Protein AF-A0A965AJW6-F1 (afdb_monomer_lite)

Radius of gyration: 42.28 Å; chains: 1; bounding box: 67×56×121 Å

pLDDT: mean 88.35, std 11.33, range [34.25, 97.69]

Secondary structure (DSSP, 8-state):
----HHHHHHHHHHHHHTT--------SS-TTSGGGGGGHHHHHHHTTT------SS-EEETTTTEEE-STT-SHHHHHHHHHS---HHHHHHHHHHTT--EEEE-SSS-SSHHHHHHHHTT-SS--EEEES--TTS-HHHHHHHHHHHHHHTT----HHHHHTT--PPP-PPPPP-----------TTHHHHHHHTT-SSTTT-EEEPPTT-TT--EEE----TTT-GGGGG-EETTEE---HHHHHHHHHHHHHHHHTT---

Structure (mmCIF, N/CA/C/O backbone):
data_AF-A0A965AJW6-F1
#
_entry.id   AF-A0A965AJW6-F1
#
loop_
_atom_site.group_PDB
_atom_site.id
_atom_site.type_symbol
_atom_site.label_atom_id
_atom_site.label_alt_id
_atom_site.label_comp_id
_atom_site.label_asym_id
_atom_site.label_entity_id
_atom_site.label_seq_id
_atom_site.pdbx_PDB_ins_code
_atom_site.Cartn_x
_atom_site.Cartn_y
_atom_site.Cartn_z
_atom_site.occupancy
_atom_site.B_iso_or_equiv
_atom_site.auth_seq_id
_atom_site.auth_comp_id
_atom_site.auth_asym_id
_atom_site.auth_atom_id
_atom_site.pdbx_PDB_model_num
ATOM 1 N N . MET A 1 1 ? -10.019 -10.914 19.540 1.00 79.88 1 MET A N 1
ATOM 2 C CA . MET A 1 1 ? -10.997 -10.735 20.640 1.00 79.88 1 MET A CA 1
ATOM 3 C C . MET A 1 1 ? -10.330 -9.942 21.753 1.00 79.88 1 MET A C 1
ATOM 5 O O . MET A 1 1 ? -9.120 -10.069 21.896 1.00 79.88 1 MET A O 1
ATOM 9 N N . ALA A 1 2 ? -11.080 -9.129 22.498 1.00 86.38 2 ALA A N 1
ATOM 10 C CA . ALA A 1 2 ? -10.570 -8.337 23.619 1.00 86.38 2 ALA A CA 1
ATOM 11 C C . ALA A 1 2 ? -11.524 -8.461 24.813 1.00 86.38 2 ALA A C 1
ATOM 13 O O . ALA A 1 2 ? -12.740 -8.508 24.623 1.00 86.38 2 ALA A O 1
ATOM 14 N N . GLY A 1 3 ? -10.984 -8.523 26.026 1.00 86.94 3 GLY A N 1
ATOM 15 C CA . GLY A 1 3 ? -11.771 -8.689 27.242 1.00 86.94 3 GLY A CA 1
ATOM 16 C C . GLY A 1 3 ? -10.893 -8.899 28.468 1.00 86.94 3 GLY A C 1
ATOM 17 O O . GLY A 1 3 ? -9.698 -8.617 28.438 1.00 86.94 3 GLY A O 1
ATOM 18 N N . ASP A 1 4 ? -11.512 -9.399 29.533 1.00 88.06 4 ASP A N 1
ATOM 19 C CA . ASP A 1 4 ? -10.835 -9.742 30.780 1.00 88.06 4 ASP A CA 1
ATOM 20 C C . ASP A 1 4 ? -9.682 -10.743 30.572 1.00 88.06 4 ASP A C 1
ATOM 22 O O . ASP A 1 4 ? -9.782 -11.669 29.763 1.00 88.06 4 ASP A O 1
ATOM 26 N N . GLN A 1 5 ? -8.586 -10.559 31.314 1.00 87.31 5 GLN A N 1
ATOM 27 C CA . GLN A 1 5 ? -7.352 -11.327 31.138 1.00 87.31 5 GLN A CA 1
ATOM 28 C C . GLN A 1 5 ? -7.555 -12.823 31.393 1.00 87.31 5 GLN A C 1
ATOM 30 O O . GLN A 1 5 ? -7.032 -13.642 30.630 1.00 87.31 5 GLN A O 1
ATOM 35 N N . GLN A 1 6 ? -8.313 -13.187 32.430 1.00 89.69 6 GLN A N 1
ATOM 36 C CA . GLN A 1 6 ? -8.580 -14.592 32.730 1.00 89.69 6 GLN A CA 1
ATOM 37 C C . GLN A 1 6 ? -9.417 -15.211 31.613 1.00 89.69 6 GLN A C 1
ATOM 39 O O . GLN A 1 6 ? -9.054 -16.248 31.067 1.00 89.69 6 GLN A O 1
ATOM 44 N N . SER A 1 7 ? -10.463 -14.502 31.186 1.00 90.56 7 SER A N 1
ATOM 45 C CA . SER A 1 7 ? -11.336 -14.949 30.097 1.00 90.56 7 SER A CA 1
ATOM 46 C C . SER A 1 7 ? -10.572 -15.161 28.781 1.00 90.56 7 SER A C 1
ATOM 48 O O . SER A 1 7 ? -10.783 -16.154 28.088 1.00 90.56 7 SER A O 1
ATOM 50 N N . VAL A 1 8 ? -9.653 -14.253 28.431 1.00 89.75 8 VAL A N 1
ATOM 51 C CA . VAL A 1 8 ? -8.798 -14.395 27.239 1.00 89.75 8 VAL A CA 1
ATOM 52 C C . VAL A 1 8 ? -7.855 -15.593 27.377 1.00 89.75 8 VAL A C 1
ATOM 54 O O . VAL A 1 8 ? -7.680 -16.335 26.413 1.00 89.75 8 VAL A O 1
ATOM 57 N N . THR A 1 9 ? -7.285 -15.807 28.564 1.00 90.69 9 THR A N 1
ATOM 58 C CA . THR A 1 9 ? -6.389 -16.941 28.841 1.00 90.69 9 THR A CA 1
ATOM 59 C C . THR A 1 9 ? -7.120 -18.277 28.696 1.00 90.69 9 THR A C 1
ATOM 61 O O . THR A 1 9 ? -6.613 -19.187 28.041 1.00 90.69 9 THR A O 1
ATOM 64 N N . ASP A 1 10 ? -8.338 -18.376 29.230 1.00 92.81 10 ASP A N 1
ATOM 65 C CA . ASP A 1 10 ? -9.161 -19.585 29.146 1.00 92.81 10 ASP A CA 1
ATOM 66 C C . ASP A 1 10 ? -9.532 -19.916 27.692 1.00 92.81 10 ASP A C 1
ATOM 68 O O . ASP A 1 10 ? -9.487 -21.076 27.273 1.00 92.81 10 ASP A O 1
ATOM 72 N N . VAL A 1 11 ? -9.848 -18.891 26.893 1.00 93.31 11 VAL A N 1
ATOM 73 C CA . VAL A 1 11 ? -10.142 -19.049 25.462 1.00 93.31 11 VAL A CA 1
ATOM 74 C C . VAL A 1 11 ? -8.901 -19.474 24.678 1.00 93.31 11 VAL A C 1
ATOM 76 O O . VAL A 1 11 ? -9.006 -20.361 23.836 1.00 93.31 11 VAL A O 1
ATOM 79 N N . ILE A 1 12 ? -7.728 -18.895 24.954 1.00 92.81 12 ILE A N 1
ATOM 80 C CA . ILE A 1 12 ? -6.468 -19.319 24.322 1.00 92.81 12 ILE A CA 1
ATOM 81 C C . ILE A 1 12 ? -6.203 -20.796 24.622 1.00 92.81 12 ILE A C 1
ATOM 83 O O . ILE A 1 12 ? -6.015 -21.574 23.692 1.00 92.81 12 ILE A O 1
ATOM 87 N N . ALA A 1 13 ? -6.300 -21.211 25.888 1.00 93.44 13 ALA A N 1
ATOM 88 C CA . ALA A 1 13 ? -6.094 -22.606 26.275 1.00 93.44 13 ALA A CA 1
ATOM 89 C C . ALA A 1 13 ? -7.096 -23.568 25.604 1.00 93.44 13 ALA A C 1
ATOM 91 O O . ALA A 1 13 ? -6.771 -24.728 25.341 1.00 93.44 13 ALA A O 1
ATOM 92 N N . LEU A 1 14 ? -8.324 -23.114 25.330 1.00 94.94 14 LEU A N 1
ATOM 93 C CA . LEU A 1 14 ? -9.312 -23.886 24.575 1.00 94.94 14 LEU A CA 1
ATOM 94 C C . LEU A 1 14 ? -8.936 -24.010 23.091 1.00 94.94 14 LEU A C 1
ATOM 96 O O . LEU A 1 14 ? -9.042 -25.102 22.538 1.00 94.94 14 LEU A O 1
ATOM 100 N N . LEU A 1 15 ? -8.506 -22.916 22.458 1.00 95.06 15 LEU A N 1
ATOM 101 C CA . LEU A 1 15 ? -8.121 -22.891 21.043 1.00 95.06 15 LEU A CA 1
ATOM 102 C C . LEU A 1 15 ? -6.847 -23.704 20.785 1.00 95.06 15 LEU A C 1
ATOM 104 O O . LEU A 1 15 ? -6.797 -24.461 19.818 1.00 95.06 15 LEU A O 1
ATOM 108 N N . GLU A 1 16 ? -5.869 -23.639 21.690 1.00 94.31 16 GLU A N 1
ATOM 109 C CA . GLU A 1 16 ? -4.646 -24.448 21.621 1.00 94.31 16 GLU A CA 1
ATOM 110 C C . GLU A 1 16 ? -4.951 -25.950 21.675 1.00 94.31 16 GLU A C 1
ATOM 112 O O . GLU A 1 16 ? -4.385 -26.723 20.906 1.00 94.31 16 GLU A O 1
ATOM 117 N N . LYS A 1 17 ? -5.904 -26.376 22.519 1.00 95.56 17 LYS A N 1
ATOM 118 C CA . LYS A 1 17 ? -6.370 -27.778 22.563 1.00 95.56 17 LYS A CA 1
ATOM 119 C C . LYS A 1 17 ? -7.034 -28.237 21.266 1.00 95.56 17 LYS A C 1
ATOM 121 O O . LYS A 1 17 ? -7.122 -29.438 21.032 1.00 95.56 17 LYS A O 1
ATOM 126 N N . GLN A 1 18 ? -7.543 -27.302 20.472 1.00 96.19 18 GLN A N 1
ATOM 127 C CA . GLN A 1 18 ? -8.154 -27.565 19.171 1.00 96.19 18 GLN A CA 1
ATOM 128 C C . GLN A 1 18 ? -7.154 -27.408 18.018 1.00 96.19 18 GLN A C 1
ATOM 130 O O . GLN A 1 18 ? -7.564 -27.479 16.864 1.00 96.19 18 GLN A O 1
ATOM 135 N N . GLU A 1 19 ? -5.871 -27.174 18.320 1.00 94.12 19 GLU A N 1
ATOM 136 C CA . GLU A 1 19 ? -4.815 -26.917 17.333 1.00 94.12 19 GLU A CA 1
ATOM 137 C C . GLU A 1 19 ? -5.133 -25.721 16.413 1.00 94.12 19 GLU A C 1
ATOM 139 O O . GLU A 1 19 ? -4.643 -25.619 15.288 1.00 94.12 19 GLU A O 1
ATOM 144 N N . LEU A 1 20 ? -5.954 -24.784 16.900 1.00 92.38 20 LEU A N 1
ATOM 145 C CA . LEU A 1 20 ? -6.289 -23.557 16.191 1.00 92.38 20 LEU A CA 1
ATOM 146 C C . LEU A 1 20 ? -5.247 -22.482 16.486 1.00 92.38 20 LEU A C 1
ATOM 148 O O . LEU A 1 20 ? -4.826 -22.287 17.627 1.00 92.38 20 LEU A O 1
ATOM 152 N N . PHE A 1 21 ? -4.856 -21.740 15.450 1.00 87.06 21 PHE A N 1
ATOM 153 C CA . PHE A 1 21 ? -3.914 -20.640 15.607 1.00 87.06 21 PHE A CA 1
ATOM 154 C C . PHE A 1 21 ? -4.504 -19.544 16.502 1.00 87.06 21 PHE A C 1
ATOM 156 O O . PHE A 1 21 ? -5.493 -18.893 16.162 1.00 87.06 21 PHE A O 1
ATOM 163 N N . CYS A 1 22 ? -3.852 -19.290 17.632 1.00 88.00 22 CYS A N 1
ATOM 164 C CA . CYS A 1 22 ? -4.150 -18.162 18.496 1.00 88.00 22 CYS A CA 1
ATOM 165 C C . CYS A 1 22 ? -2.860 -17.588 19.078 1.00 88.00 22 CYS A C 1
ATOM 167 O O . CYS A 1 22 ? -1.947 -18.314 19.466 1.00 88.00 22 CYS A O 1
ATOM 169 N N . ARG A 1 23 ? -2.779 -16.259 19.154 1.00 84.56 23 ARG A N 1
ATOM 170 C CA . ARG A 1 23 ? -1.636 -15.561 19.740 1.00 84.56 23 ARG A CA 1
ATOM 171 C C . ARG A 1 23 ? -2.128 -14.391 20.571 1.00 84.56 23 ARG A C 1
ATOM 173 O O . ARG A 1 23 ? -2.860 -13.538 20.073 1.00 84.56 23 ARG A O 1
ATOM 180 N N . GLN A 1 24 ? -1.686 -14.327 21.822 1.00 84.88 24 GLN A N 1
ATOM 181 C CA . GLN A 1 24 ? -1.959 -13.174 22.668 1.00 84.88 24 GLN A CA 1
ATOM 182 C C . GLN A 1 24 ? -1.165 -11.959 22.181 1.00 84.88 24 GLN A C 1
ATOM 184 O O . GLN A 1 24 ? 0.051 -12.022 21.966 1.00 84.88 24 GLN A O 1
ATOM 189 N N . VAL A 1 25 ? -1.858 -10.834 22.031 1.00 84.19 25 VAL A N 1
ATOM 190 C CA . VAL A 1 25 ? -1.230 -9.542 21.754 1.00 84.19 25 VAL A CA 1
ATOM 191 C C . VAL A 1 25 ? -0.691 -8.985 23.072 1.00 84.19 25 VAL A C 1
ATOM 193 O O . VAL A 1 25 ? -1.404 -8.962 24.071 1.00 84.19 25 VAL A O 1
ATOM 196 N N . LYS A 1 26 ? 0.576 -8.555 23.086 1.00 81.94 26 LYS A N 1
ATOM 197 C CA . LYS A 1 26 ? 1.227 -7.971 24.270 1.00 81.94 26 LYS A CA 1
ATOM 198 C C . LYS A 1 26 ? 0.740 -6.538 24.493 1.00 81.94 26 LYS A C 1
ATOM 200 O O . LYS A 1 26 ? 1.409 -5.593 24.086 1.00 81.94 26 LYS A O 1
ATOM 205 N N . VAL A 1 27 ? -0.439 -6.403 25.087 1.00 83.38 27 VAL A N 1
ATOM 206 C CA . VAL A 1 27 ? -1.035 -5.129 25.494 1.00 83.38 27 VAL A CA 1
ATOM 207 C C . VAL A 1 27 ? -1.604 -5.258 26.898 1.00 83.38 27 VAL A C 1
ATOM 209 O O . VAL A 1 27 ? -2.174 -6.289 27.246 1.00 83.38 27 VAL A O 1
ATOM 212 N N . ASP A 1 28 ? -1.484 -4.187 27.675 1.00 81.50 28 ASP A N 1
ATOM 213 C CA . ASP A 1 28 ? -1.947 -4.145 29.068 1.00 81.50 28 ASP A CA 1
ATOM 214 C C . ASP A 1 28 ? -3.399 -3.648 29.184 1.00 81.50 28 ASP A C 1
ATOM 216 O O . ASP A 1 28 ? -3.921 -3.449 30.278 1.00 81.50 28 ASP A O 1
ATOM 220 N N . VAL A 1 29 ? -4.057 -3.408 28.044 1.00 82.62 29 VAL A N 1
ATOM 221 C CA . VAL A 1 29 ? -5.382 -2.786 27.962 1.00 82.62 29 VAL A CA 1
ATOM 222 C C . VAL A 1 29 ? -6.248 -3.525 26.943 1.00 82.62 29 VAL A C 1
ATOM 224 O O . VAL A 1 29 ? -5.842 -3.731 25.799 1.00 82.62 29 VAL A O 1
ATOM 227 N N . ALA A 1 30 ? -7.477 -3.876 27.331 1.00 88.19 30 ALA A N 1
ATOM 228 C CA . ALA A 1 30 ? -8.469 -4.475 26.440 1.00 88.19 30 ALA A CA 1
ATOM 229 C C . ALA A 1 30 ? -9.248 -3.403 25.653 1.00 88.19 30 ALA A C 1
ATOM 231 O O . ALA A 1 30 ? -10.437 -3.166 25.897 1.00 88.19 30 ALA A O 1
ATOM 232 N N . SER A 1 31 ? -8.579 -2.742 24.704 1.00 88.00 31 SER A N 1
ATOM 233 C CA . SER A 1 31 ? -9.220 -1.803 23.769 1.00 88.00 31 SER A CA 1
ATOM 234 C C . SER A 1 31 ? -10.379 -2.460 23.007 1.00 88.00 31 SER A C 1
ATOM 236 O O . SER A 1 31 ? -10.415 -3.682 22.845 1.00 88.00 31 SER A O 1
ATOM 238 N N . HIS A 1 32 ? -11.339 -1.659 22.533 1.00 92.69 32 HIS A N 1
ATOM 239 C CA . HIS A 1 32 ? -12.514 -2.134 21.783 1.00 92.69 32 HIS A CA 1
ATOM 240 C C . HIS A 1 32 ? -13.445 -3.084 22.565 1.00 92.69 32 HIS A C 1
ATOM 242 O O . HIS A 1 32 ? -14.227 -3.832 21.976 1.00 92.69 32 HIS A O 1
ATOM 248 N N . SER A 1 33 ? -13.373 -3.063 23.899 1.00 92.19 33 SER A N 1
ATOM 249 C CA . SER A 1 33 ? -14.196 -3.887 24.792 1.00 92.19 33 SER A CA 1
ATOM 250 C C . SER A 1 33 ? -14.998 -3.035 25.778 1.00 92.19 33 SER A C 1
ATOM 252 O O . SER A 1 33 ? -14.778 -1.829 25.906 1.00 92.19 33 SER A O 1
ATOM 254 N N . GLN A 1 34 ? -15.911 -3.673 26.517 1.00 92.75 34 GLN A N 1
ATOM 255 C CA . GLN A 1 34 ? -16.692 -3.025 27.578 1.00 92.75 34 GLN A CA 1
ATOM 256 C C . GLN A 1 34 ? -15.813 -2.362 28.653 1.00 92.75 34 GLN A C 1
ATOM 258 O O . GLN A 1 34 ? -16.238 -1.390 29.271 1.00 92.75 34 GLN A O 1
ATOM 263 N N . GLN A 1 35 ? -14.563 -2.807 28.832 1.00 91.88 35 GLN A N 1
ATOM 264 C CA . GLN A 1 35 ? -13.631 -2.176 29.773 1.00 91.88 35 GLN A CA 1
ATOM 265 C C . GLN A 1 35 ? -13.319 -0.711 29.426 1.00 91.88 35 GLN A C 1
ATOM 267 O O . GLN A 1 35 ? -12.854 0.027 30.289 1.00 91.88 35 GLN A O 1
ATOM 272 N N . MET A 1 36 ? -13.589 -0.266 28.193 1.00 95.06 36 MET A N 1
ATOM 273 C CA . MET A 1 36 ? -13.415 1.134 27.794 1.00 95.06 36 MET A CA 1
ATOM 274 C C . MET A 1 36 ? -14.600 2.030 28.188 1.00 95.06 36 MET A C 1
ATOM 276 O O . MET A 1 36 ? -14.476 3.249 28.104 1.00 95.06 36 MET A O 1
ATOM 280 N N . ASP A 1 37 ? -15.739 1.475 28.625 1.00 95.44 37 ASP A N 1
ATOM 281 C CA . ASP A 1 37 ? -16.942 2.258 28.947 1.00 95.44 37 ASP A CA 1
ATOM 282 C C . ASP A 1 37 ? -16.701 3.360 30.000 1.00 95.44 37 ASP A C 1
ATOM 284 O O . ASP A 1 37 ? -17.140 4.490 29.763 1.00 95.44 37 ASP A O 1
ATOM 288 N N . PRO A 1 38 ? -15.951 3.121 31.099 1.00 96.25 38 PRO A N 1
ATOM 289 C CA . PRO A 1 38 ? -15.633 4.164 32.079 1.00 96.25 38 PRO A CA 1
ATOM 290 C C . PRO A 1 38 ? -14.787 5.316 31.518 1.00 96.25 38 PRO A C 1
ATOM 292 O O . PRO A 1 38 ? -14.795 6.411 32.074 1.00 96.25 38 PRO A O 1
ATOM 295 N N . LEU A 1 39 ? -14.058 5.089 30.420 1.00 95.62 39 LEU A N 1
ATOM 296 C CA . LEU A 1 39 ? -13.191 6.091 29.794 1.00 95.62 39 LEU A CA 1
ATOM 297 C C . LEU A 1 39 ? -13.926 6.960 28.768 1.00 95.62 39 LEU A C 1
ATOM 299 O O . LEU A 1 39 ? -13.367 7.960 28.320 1.00 95.62 39 LEU A O 1
ATOM 303 N N . LYS A 1 40 ? -15.170 6.621 28.401 1.00 96.19 40 LYS A N 1
ATOM 304 C CA . LYS A 1 40 ? -15.915 7.319 27.342 1.00 96.19 40 LYS A CA 1
ATOM 305 C C . LYS A 1 40 ? -16.114 8.802 27.640 1.00 96.19 40 LYS A C 1
ATOM 307 O O . LYS A 1 40 ? -15.817 9.625 26.779 1.00 96.19 40 LYS A O 1
ATOM 312 N N . GLU A 1 41 ? -16.598 9.142 28.834 1.00 97.44 41 GLU A N 1
ATOM 313 C CA . GLU A 1 41 ? -16.841 10.542 29.208 1.00 97.44 41 GLU A CA 1
ATOM 314 C C . GLU A 1 41 ? -15.548 11.317 29.497 1.00 97.44 41 GLU A C 1
ATOM 316 O O . GLU A 1 41 ? -15.377 12.374 28.887 1.00 97.44 41 GLU A O 1
ATOM 321 N N . PRO A 1 42 ? -14.575 10.789 30.272 1.00 97.69 42 PRO A N 1
ATOM 322 C CA . PRO A 1 42 ? -13.277 11.449 30.431 1.00 97.69 42 PRO A CA 1
ATOM 323 C C . PRO A 1 42 ? -12.581 11.750 29.096 1.00 97.69 42 PRO A C 1
ATOM 325 O O . PRO A 1 42 ? -12.039 12.837 28.901 1.00 97.69 42 PRO A O 1
ATOM 328 N N . LEU A 1 43 ? -12.631 10.814 28.140 1.00 96.56 43 LEU A N 1
ATOM 329 C CA . LEU A 1 43 ? -12.059 11.022 26.811 1.00 96.56 43 LEU A CA 1
ATOM 330 C C . LEU A 1 43 ? -12.832 12.083 26.017 1.00 96.56 43 LEU A C 1
ATOM 332 O O . LEU A 1 43 ? -12.225 12.925 25.358 1.00 96.56 43 LEU A O 1
ATOM 336 N N . ARG A 1 44 ? -14.167 12.079 26.090 1.00 96.88 44 ARG A N 1
ATOM 337 C CA . ARG A 1 44 ? -15.007 13.090 25.433 1.00 96.88 44 ARG A CA 1
ATOM 338 C C . ARG A 1 44 ? -14.711 14.494 25.935 1.00 96.88 44 ARG A C 1
ATOM 340 O O . ARG A 1 44 ? -14.696 15.430 25.135 1.00 96.88 44 ARG A O 1
ATOM 347 N N . GLU A 1 45 ? -14.510 14.635 27.240 1.00 97.44 45 GLU A N 1
ATOM 348 C CA . GLU A 1 45 ? -14.129 15.891 27.883 1.00 97.44 45 GLU A CA 1
ATOM 349 C C . GLU A 1 45 ? -12.737 16.339 27.436 1.00 97.44 45 GLU A C 1
ATOM 351 O O . GLU A 1 45 ? -12.586 17.465 26.961 1.00 97.44 45 GLU A O 1
ATOM 356 N N . ALA A 1 46 ? -11.749 15.441 27.478 1.00 97.44 46 ALA A N 1
ATOM 357 C CA . ALA A 1 46 ? -10.381 15.733 27.049 1.00 97.44 46 ALA A CA 1
ATOM 358 C C . ALA A 1 46 ? -10.295 16.170 25.574 1.00 97.44 46 ALA A C 1
ATOM 360 O O . ALA A 1 46 ? -9.473 17.014 25.216 1.00 97.44 46 ALA A O 1
ATOM 361 N N . LEU A 1 47 ? -11.166 15.630 24.716 1.00 97.00 47 LEU A N 1
ATOM 362 C CA . LEU A 1 47 ? -11.206 15.937 23.286 1.00 97.00 47 LEU A CA 1
ATOM 363 C C . LEU A 1 47 ? -12.129 17.111 22.923 1.00 97.00 47 LEU A C 1
ATOM 365 O O . LEU A 1 47 ? -12.310 17.382 21.738 1.00 97.00 47 LEU A O 1
ATOM 369 N N . GLN A 1 48 ? -12.704 17.845 23.885 1.00 95.19 48 GLN A N 1
ATOM 370 C CA . GLN A 1 48 ? -13.620 18.960 23.582 1.00 95.19 48 GLN A CA 1
ATOM 371 C C . GLN A 1 48 ? -13.008 20.038 22.679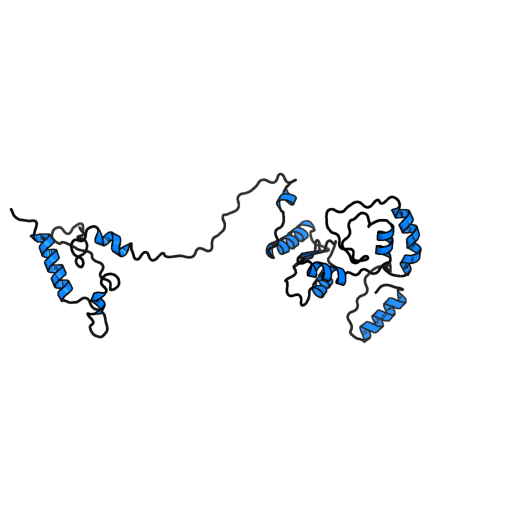 1.00 95.19 48 GLN A C 1
ATOM 373 O O . GLN A 1 48 ? -13.723 20.638 21.878 1.00 95.19 48 GLN A O 1
ATOM 378 N N . ALA A 1 49 ? -11.704 20.290 22.810 1.00 94.69 49 ALA A N 1
ATOM 379 C CA . ALA A 1 49 ? -11.000 21.296 22.019 1.00 94.69 49 ALA A CA 1
ATOM 380 C C . ALA A 1 49 ? -10.636 20.816 20.601 1.00 94.69 49 ALA A C 1
ATOM 382 O O . ALA A 1 49 ? -10.254 21.636 19.764 1.00 94.69 49 ALA A O 1
ATOM 383 N N . VAL A 1 50 ? -10.743 19.513 20.319 1.00 93.25 50 VAL A N 1
ATOM 384 C CA . VAL A 1 50 ? -10.406 18.945 19.011 1.00 93.25 50 VAL A CA 1
ATOM 385 C C . VAL A 1 50 ? -11.518 19.272 18.025 1.00 93.25 50 VAL A C 1
ATOM 387 O O . VAL A 1 50 ? -12.655 18.824 18.172 1.00 93.25 50 VAL A O 1
ATOM 390 N N . LYS A 1 51 ? -11.175 20.062 17.007 1.00 93.38 51 LYS A N 1
ATOM 391 C CA . LYS A 1 51 ? -12.083 20.432 15.924 1.00 93.38 51 LYS A CA 1
ATOM 392 C C . LYS A 1 51 ? -11.711 19.654 14.663 1.00 93.38 51 LYS A C 1
ATOM 394 O O . LYS A 1 51 ? -10.605 19.859 14.158 1.00 93.38 51 LYS A O 1
ATOM 399 N N . PRO A 1 52 ? -12.584 18.762 14.176 1.00 94.44 52 PRO A N 1
ATOM 400 C CA . PRO A 1 52 ? -12.364 18.105 12.898 1.00 94.44 52 PRO A CA 1
ATOM 401 C C . PRO A 1 52 ? -12.441 19.123 11.755 1.00 94.44 52 PRO A C 1
ATOM 403 O O . PRO A 1 52 ? -13.158 20.119 11.845 1.00 94.44 52 PRO A O 1
ATOM 406 N N . ASN A 1 53 ? -11.698 18.855 10.685 1.00 93.38 53 ASN A N 1
ATOM 407 C CA . ASN A 1 53 ? -11.729 19.624 9.444 1.00 93.38 53 ASN A CA 1
ATOM 408 C C . ASN A 1 53 ? -12.074 18.685 8.289 1.00 93.38 53 ASN A C 1
ATOM 410 O O . ASN A 1 53 ? -11.890 17.468 8.398 1.00 93.38 53 ASN A O 1
ATOM 414 N N . THR A 1 54 ? -12.510 19.257 7.170 1.00 94.19 54 THR A N 1
ATOM 415 C CA . THR A 1 54 ? -12.626 18.532 5.906 1.00 94.19 54 THR A CA 1
ATOM 416 C C . THR A 1 54 ? -11.285 17.898 5.541 1.00 94.19 54 THR A C 1
ATOM 418 O O . THR A 1 54 ? -10.232 18.538 5.642 1.00 94.19 54 THR A O 1
ATOM 421 N N . ILE A 1 55 ? -11.317 16.633 5.129 1.00 94.56 55 ILE A N 1
ATOM 422 C CA . ILE A 1 55 ? -10.119 15.910 4.700 1.00 94.56 55 ILE A CA 1
ATOM 423 C C . ILE A 1 55 ? -9.908 16.065 3.195 1.00 94.56 55 ILE A C 1
ATOM 425 O O . ILE A 1 55 ? -10.854 16.104 2.417 1.00 94.56 55 ILE A O 1
ATOM 429 N N . THR A 1 56 ? -8.647 16.138 2.777 1.00 94.19 56 THR A N 1
ATOM 430 C CA . THR A 1 56 ? -8.262 16.130 1.356 1.00 94.19 56 THR A CA 1
ATOM 431 C C . THR A 1 56 ? -7.866 14.739 0.870 1.00 94.19 56 THR A C 1
ATOM 433 O O . THR A 1 56 ? -7.947 14.454 -0.321 1.00 94.19 56 THR A O 1
ATOM 436 N N . THR A 1 57 ? -7.461 13.865 1.792 1.00 93.25 57 THR A N 1
ATOM 437 C CA . THR A 1 57 ? -7.176 12.454 1.531 1.00 93.25 57 THR A CA 1
ATOM 438 C C . THR A 1 57 ? -8.379 11.627 1.976 1.00 93.25 57 THR A C 1
ATOM 440 O O . THR A 1 57 ? -8.733 11.716 3.153 1.00 93.25 57 THR A O 1
ATOM 443 N N . PRO A 1 58 ? -8.998 10.819 1.097 1.00 94.44 58 PRO A N 1
ATOM 444 C CA . PRO A 1 58 ? -10.100 9.943 1.480 1.00 94.44 58 PRO A CA 1
ATOM 445 C C . PRO A 1 58 ? -9.706 9.000 2.621 1.00 94.44 58 PRO A C 1
ATOM 447 O O . PRO A 1 58 ? -8.671 8.336 2.564 1.00 94.44 58 PRO A O 1
ATOM 450 N N . ILE A 1 59 ? -10.544 8.922 3.656 1.00 95.75 59 ILE A N 1
ATOM 451 C CA . ILE A 1 59 ? -10.358 8.010 4.789 1.00 95.75 59 ILE A CA 1
ATOM 452 C C . ILE A 1 59 ? -11.560 7.078 4.852 1.00 95.75 59 ILE A C 1
ATOM 454 O O . ILE A 1 59 ? -12.689 7.531 5.033 1.00 95.75 59 ILE A O 1
ATOM 458 N N . PHE A 1 60 ? -11.316 5.773 4.755 1.00 97.12 60 PHE A N 1
ATOM 459 C CA . PHE A 1 60 ? -12.323 4.760 5.046 1.00 97.12 60 PHE A CA 1
ATOM 460 C C . PHE A 1 60 ? -12.272 4.399 6.535 1.00 97.12 60 PHE A C 1
ATOM 462 O O . PHE A 1 60 ? -11.277 3.863 7.025 1.00 97.12 60 PHE A O 1
ATOM 469 N N . SER A 1 61 ? -13.332 4.699 7.284 1.00 97.44 61 SER A N 1
ATOM 470 C CA . SER A 1 61 ? -13.380 4.398 8.715 1.00 97.44 61 SER A CA 1
ATOM 471 C C . SER A 1 61 ? -13.667 2.920 8.964 1.00 97.44 61 SER A C 1
ATOM 473 O O . SER A 1 61 ? -14.690 2.391 8.536 1.00 97.44 61 SER A O 1
ATOM 475 N N . THR A 1 62 ? -12.819 2.271 9.759 1.00 97.62 62 THR A N 1
ATOM 476 C CA . THR A 1 62 ? -13.014 0.884 10.208 1.00 97.62 62 THR A CA 1
ATOM 477 C C . THR A 1 62 ? -14.077 0.743 11.298 1.00 97.62 62 THR A C 1
ATOM 479 O O . THR A 1 62 ? -14.562 -0.359 11.524 1.00 97.62 62 THR A O 1
ATOM 482 N N . VAL A 1 63 ? -14.465 1.826 11.978 1.00 97.25 63 VAL A N 1
ATOM 483 C CA . VAL A 1 63 ? -15.529 1.799 12.998 1.00 97.25 63 VAL A CA 1
ATOM 484 C C . VAL A 1 63 ? -16.885 2.226 12.433 1.00 97.25 63 VAL A C 1
ATOM 486 O O . VAL A 1 63 ? -17.914 1.680 12.822 1.00 97.25 63 VAL A O 1
ATOM 489 N N . ARG A 1 64 ? -16.909 3.173 11.483 1.00 96.19 64 ARG A N 1
ATOM 490 C CA . ARG A 1 64 ? -18.146 3.609 10.805 1.00 96.19 64 ARG A CA 1
ATOM 491 C C . ARG A 1 64 ? -18.434 2.862 9.502 1.00 96.19 64 ARG A C 1
ATOM 493 O O . ARG A 1 64 ? -19.547 2.982 9.005 1.00 96.19 64 ARG A O 1
ATOM 500 N N . MET A 1 65 ? -17.469 2.101 8.978 1.00 96.94 65 MET A N 1
ATOM 501 C CA . MET A 1 65 ? -17.586 1.290 7.756 1.00 96.94 65 MET A CA 1
ATOM 502 C C . MET A 1 65 ? -17.973 2.095 6.504 1.00 96.94 65 MET A C 1
ATOM 504 O O . MET A 1 65 ? -18.724 1.618 5.655 1.00 96.94 65 MET A O 1
ATOM 508 N N . LYS A 1 66 ? -17.472 3.328 6.392 1.00 96.44 66 LYS A N 1
ATOM 509 C CA . LYS A 1 66 ? -17.730 4.221 5.257 1.00 96.44 66 LYS A CA 1
ATOM 510 C C . LYS A 1 66 ? -16.556 5.164 5.007 1.00 96.44 66 LYS A C 1
ATOM 512 O O . LYS A 1 66 ? -15.740 5.386 5.906 1.00 96.44 66 LYS A O 1
ATOM 517 N N . PHE A 1 67 ? -16.515 5.747 3.811 1.00 95.62 67 PHE A N 1
ATOM 518 C CA . PHE A 1 67 ? -15.691 6.924 3.551 1.00 95.62 67 PHE A CA 1
ATOM 519 C C . PHE A 1 67 ? -16.193 8.109 4.377 1.00 95.62 67 PHE A C 1
ATOM 521 O O . PHE A 1 67 ? -17.400 8.297 4.539 1.00 95.62 67 PHE A O 1
ATOM 528 N N . MET A 1 68 ? -15.244 8.855 4.929 1.00 96.06 68 MET A N 1
ATOM 529 C CA . MET A 1 68 ? -15.491 9.983 5.815 1.00 96.06 68 MET A CA 1
ATOM 530 C C . MET A 1 68 ? -15.268 11.298 5.070 1.00 96.06 68 MET A C 1
ATOM 532 O O . MET A 1 68 ? -14.335 11.399 4.280 1.00 96.06 68 MET A O 1
ATOM 536 N N . GLU A 1 69 ? -16.047 12.325 5.400 1.00 94.31 69 GLU A N 1
ATOM 537 C CA . GLU A 1 69 ? -15.836 13.695 4.881 1.00 94.31 69 GLU A CA 1
ATOM 538 C C . GLU A 1 69 ? -14.886 14.526 5.766 1.00 94.31 69 GLU A C 1
ATOM 540 O O . GLU A 1 69 ? -14.444 15.620 5.419 1.00 94.31 69 GLU A O 1
ATOM 545 N N . GLY A 1 70 ? -14.551 14.003 6.946 1.00 94.06 70 GLY A N 1
ATOM 546 C CA . GLY A 1 70 ? -13.610 14.608 7.880 1.00 94.06 70 GLY A CA 1
ATOM 547 C C . GLY A 1 70 ? -14.269 15.324 9.052 1.00 94.06 70 GLY A C 1
ATOM 548 O O . GLY A 1 70 ? -13.944 15.017 10.197 1.00 94.06 70 GLY A O 1
ATOM 549 N N . GLU A 1 71 ? -15.248 16.197 8.794 1.00 94.00 71 GLU A N 1
ATOM 550 C CA . GLU A 1 71 ? -15.954 16.994 9.822 1.00 94.00 71 GLU A CA 1
ATOM 551 C C . GLU A 1 71 ? -16.677 16.141 10.874 1.00 94.00 71 GLU A C 1
ATOM 553 O O . GLU A 1 71 ? -16.869 16.548 12.016 1.00 94.00 71 GLU A O 1
ATOM 558 N N . GLU A 1 72 ? -17.052 14.924 10.503 1.00 93.56 72 GLU A N 1
ATOM 559 C CA . GLU A 1 72 ? -17.693 13.951 11.386 1.00 93.56 72 GLU A CA 1
ATOM 560 C C . GLU A 1 72 ? -16.708 13.180 12.286 1.00 93.56 72 GLU A C 1
ATOM 562 O O . GLU A 1 72 ? -17.141 12.424 13.155 1.00 93.56 72 GLU A O 1
ATOM 567 N N . MET A 1 73 ? -15.390 13.370 12.139 1.00 95.12 73 MET A N 1
ATOM 568 C CA . MET A 1 73 ? -14.363 12.766 13.006 1.00 95.12 73 MET A CA 1
ATOM 569 C C . MET A 1 73 ? -14.162 13.569 14.304 1.00 95.12 73 MET A C 1
ATOM 571 O O . MET A 1 73 ? -13.045 13.932 14.687 1.00 95.12 73 MET A O 1
ATOM 575 N N . ASP A 1 74 ? -15.273 13.878 14.967 1.00 94.81 74 ASP A N 1
ATOM 576 C CA . ASP A 1 74 ? -15.335 14.652 16.202 1.00 94.81 74 ASP A CA 1
ATOM 577 C C . ASP A 1 74 ? -14.947 13.822 17.446 1.00 94.81 74 ASP A C 1
ATOM 579 O O . ASP A 1 74 ? -14.588 12.645 17.386 1.00 94.81 74 ASP A O 1
ATOM 583 N N . LYS A 1 75 ? -15.042 14.423 18.635 1.00 96.44 75 LYS A N 1
ATOM 584 C CA . LYS A 1 75 ? -14.811 13.718 19.909 1.00 96.44 75 LYS A CA 1
ATOM 585 C C . LYS A 1 75 ? -15.646 12.437 20.070 1.00 96.44 75 LYS A C 1
ATOM 587 O O . LYS A 1 75 ? -15.195 11.499 20.723 1.00 96.44 75 LYS A O 1
ATOM 592 N N . ASN A 1 76 ? -16.853 12.380 19.503 1.00 95.50 76 ASN A N 1
ATOM 593 C CA . ASN A 1 76 ? -17.706 11.198 19.592 1.00 95.50 76 ASN A CA 1
ATOM 594 C C . ASN A 1 76 ? -17.189 10.097 18.672 1.00 95.50 76 ASN A C 1
ATOM 596 O O . ASN A 1 76 ? -17.132 8.948 19.101 1.00 95.50 76 ASN A O 1
ATOM 600 N N . TYR A 1 77 ? -16.721 10.447 17.472 1.00 96.56 77 TYR A N 1
ATOM 601 C CA . TYR A 1 77 ? -16.005 9.516 16.606 1.00 96.56 77 TYR A CA 1
ATOM 602 C C . TYR A 1 77 ? -14.805 8.87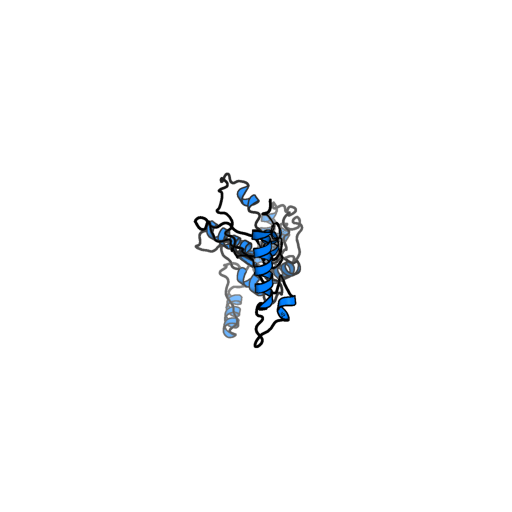9 17.310 1.00 96.56 77 TYR A C 1
ATOM 604 O O . TYR A 1 77 ? -14.661 7.662 17.264 1.00 96.56 77 TYR A O 1
ATOM 612 N N . TRP A 1 78 ? -13.972 9.657 18.004 1.00 96.81 78 TRP A N 1
ATOM 613 C CA . TRP A 1 78 ? -12.790 9.114 18.686 1.00 96.81 78 TRP A CA 1
ATOM 614 C C . TRP A 1 78 ? -13.136 8.224 19.883 1.00 96.81 78 TRP A C 1
ATOM 616 O O . TRP A 1 78 ? -12.471 7.211 20.108 1.00 96.81 78 TRP A O 1
ATOM 626 N N . VAL A 1 79 ? -14.205 8.549 20.617 1.00 96.75 79 VAL A N 1
ATOM 627 C CA . VAL A 1 79 ? -14.733 7.663 21.666 1.00 96.75 79 VAL A CA 1
ATOM 628 C C . VAL A 1 79 ? -15.278 6.366 21.066 1.00 96.75 79 VAL A C 1
ATOM 630 O O . VAL A 1 79 ? -15.003 5.284 21.590 1.00 96.75 79 VAL A O 1
ATOM 633 N N . ASP A 1 80 ? -15.994 6.455 19.947 1.00 96.00 80 ASP A N 1
ATOM 634 C CA . ASP A 1 80 ? -16.488 5.282 19.234 1.00 96.00 80 ASP A CA 1
ATOM 635 C C . ASP A 1 80 ? -15.337 4.464 18.645 1.00 96.00 80 ASP A C 1
ATOM 637 O O . ASP A 1 80 ? -15.388 3.245 18.701 1.00 96.00 80 ASP A O 1
ATOM 641 N N . ASN A 1 81 ? -14.257 5.084 18.171 1.00 96.62 81 ASN A N 1
ATOM 642 C CA . ASN A 1 81 ? -13.062 4.386 17.698 1.00 96.62 81 ASN A CA 1
ATOM 643 C C . ASN A 1 81 ? -12.365 3.604 18.825 1.00 96.62 81 ASN A C 1
ATOM 645 O O . ASN A 1 81 ? -11.942 2.469 18.618 1.00 96.62 81 ASN A O 1
ATOM 649 N N . LEU A 1 82 ? -12.280 4.175 20.033 1.00 95.69 82 LEU A N 1
ATOM 650 C CA . LEU A 1 82 ? -11.702 3.487 21.193 1.00 95.69 82 LEU A CA 1
ATOM 651 C C . LEU A 1 82 ? -12.550 2.282 21.633 1.00 95.69 82 LEU A C 1
ATOM 653 O O . LEU A 1 82 ? -12.013 1.238 22.013 1.00 95.69 82 LEU A O 1
ATOM 657 N N . ARG A 1 83 ? -13.878 2.445 21.640 1.00 95.31 83 ARG A N 1
ATOM 658 C CA . ARG A 1 83 ? -14.810 1.465 22.215 1.00 95.31 83 ARG A CA 1
ATOM 659 C C . ARG A 1 83 ? -15.361 0.466 21.198 1.00 95.31 83 ARG A C 1
ATOM 661 O O . ARG A 1 83 ? -15.626 -0.680 21.561 1.00 95.31 83 ARG A O 1
ATOM 668 N N . GLY A 1 84 ? -15.602 0.899 19.973 1.00 94.88 84 GLY A N 1
ATOM 669 C CA . GLY A 1 84 ? -16.213 0.128 18.898 1.00 94.88 84 GLY A CA 1
ATOM 670 C C . GLY A 1 84 ? -15.263 -0.906 18.308 1.00 94.88 84 GLY A C 1
ATOM 671 O O . GLY A 1 84 ? -14.045 -0.806 18.438 1.00 94.88 84 GLY A O 1
ATOM 672 N N . THR A 1 85 ? -15.833 -1.921 17.663 1.00 95.06 85 THR A N 1
ATOM 673 C CA . THR A 1 85 ? -15.069 -2.971 16.985 1.00 95.06 85 THR A CA 1
ATOM 674 C C . THR A 1 85 ? -14.441 -2.434 15.702 1.00 95.06 85 THR A C 1
ATOM 676 O O . THR A 1 85 ? -15.128 -1.842 14.874 1.00 95.06 85 THR A O 1
ATOM 679 N N . VAL A 1 86 ? -13.146 -2.693 15.518 1.00 95.88 86 VAL A N 1
ATOM 680 C CA . VAL A 1 86 ? -12.410 -2.347 14.296 1.00 95.88 86 VAL A CA 1
ATOM 681 C C . VAL A 1 86 ? -12.747 -3.355 13.195 1.00 95.88 86 VAL A C 1
ATOM 683 O O . VAL A 1 86 ? -12.299 -4.500 13.239 1.00 95.88 86 VAL A O 1
ATOM 686 N N . GLN A 1 87 ? -13.511 -2.931 12.189 1.00 96.75 87 GLN A N 1
ATOM 687 C CA . GLN A 1 87 ? -13.893 -3.747 11.030 1.00 96.75 87 GLN A CA 1
ATOM 688 C C . GLN A 1 87 ? -12.805 -3.694 9.947 1.00 96.75 87 GLN A C 1
ATOM 690 O O . GLN A 1 87 ? -13.011 -3.177 8.850 1.00 96.75 87 GLN A O 1
ATOM 695 N N . PHE A 1 88 ? -11.605 -4.179 10.283 1.00 96.19 88 PHE A N 1
ATOM 696 C CA . PHE A 1 88 ? -10.426 -4.074 9.415 1.00 96.19 88 PHE A CA 1
ATOM 697 C C . PHE A 1 88 ? -10.569 -4.870 8.113 1.00 96.19 88 PHE A C 1
ATOM 699 O O . PHE A 1 88 ? -10.367 -4.314 7.040 1.00 96.19 88 PHE A O 1
ATOM 706 N N . SER A 1 89 ? -10.964 -6.144 8.193 1.00 95.19 89 SER A N 1
ATOM 707 C CA . SER A 1 89 ? -11.134 -6.996 7.007 1.00 95.19 89 SER A CA 1
ATOM 708 C C . SER A 1 89 ? -12.191 -6.446 6.051 1.00 95.19 89 SER A C 1
ATOM 710 O O . SER A 1 89 ? -11.966 -6.403 4.846 1.00 95.19 89 SER A O 1
ATOM 712 N N . TYR A 1 90 ? -13.306 -5.947 6.593 1.00 95.62 90 TYR A N 1
ATOM 713 C CA . TYR A 1 90 ? -14.335 -5.268 5.811 1.00 95.62 90 TYR A CA 1
ATOM 714 C C . TYR A 1 90 ? -13.768 -4.041 5.088 1.00 95.62 90 TYR A C 1
ATOM 716 O O . TYR A 1 90 ? -13.984 -3.882 3.894 1.00 95.62 90 TYR A O 1
ATOM 724 N N . ALA A 1 91 ? -13.000 -3.197 5.783 1.00 96.88 91 ALA A N 1
ATOM 725 C CA . ALA A 1 91 ? -12.381 -2.028 5.164 1.00 96.88 91 ALA A CA 1
ATOM 726 C C . ALA A 1 91 ? -11.416 -2.405 4.028 1.00 96.88 91 ALA A C 1
ATOM 728 O O . ALA A 1 91 ? -11.464 -1.782 2.972 1.00 96.88 91 ALA A O 1
ATOM 729 N N . ILE A 1 92 ? -10.586 -3.439 4.208 1.00 95.62 92 ILE A N 1
ATOM 730 C CA . ILE A 1 92 ? -9.696 -3.929 3.145 1.00 95.62 92 ILE A CA 1
ATOM 731 C C . ILE A 1 92 ? -10.505 -4.431 1.943 1.00 95.62 92 ILE A C 1
ATOM 733 O O . ILE A 1 92 ? -10.199 -4.042 0.819 1.00 95.62 92 ILE A O 1
ATOM 737 N N . GLN A 1 93 ? -11.571 -5.207 2.164 1.00 93.62 93 GLN A N 1
ATOM 738 C CA . GLN A 1 93 ? -12.425 -5.683 1.072 1.00 93.62 93 GLN A CA 1
ATOM 739 C C . GLN A 1 93 ? -13.067 -4.522 0.302 1.00 93.62 93 GLN A C 1
ATOM 741 O O . GLN A 1 93 ? -13.002 -4.493 -0.921 1.00 93.62 93 GLN A O 1
ATOM 746 N N . GLN A 1 94 ? -13.599 -3.518 1.003 1.00 94.88 94 GLN A N 1
ATOM 747 C CA . GLN A 1 94 ? -14.178 -2.332 0.363 1.00 94.88 94 GLN A CA 1
ATOM 748 C C . GLN A 1 94 ? -13.155 -1.542 -0.467 1.00 94.88 94 GLN A C 1
ATOM 750 O O . GLN A 1 94 ? -13.504 -0.977 -1.504 1.00 94.88 94 GLN A O 1
ATOM 755 N N . LEU A 1 95 ? -11.896 -1.480 -0.024 1.00 94.94 95 LEU A N 1
ATOM 756 C CA . LEU A 1 95 ? -10.825 -0.822 -0.773 1.00 94.94 95 LEU A CA 1
ATOM 757 C C . LEU A 1 95 ? -10.460 -1.613 -2.038 1.00 94.94 95 LEU A C 1
ATOM 759 O O . LEU A 1 95 ? -10.324 -1.016 -3.104 1.00 94.94 95 LEU A O 1
ATOM 763 N N . ILE A 1 96 ? -10.395 -2.942 -1.952 1.00 92.88 96 ILE A N 1
ATOM 764 C CA . ILE A 1 96 ? -10.168 -3.819 -3.112 1.00 92.88 96 ILE A CA 1
ATOM 765 C C . ILE A 1 96 ? -11.319 -3.700 -4.120 1.00 92.88 96 ILE A C 1
ATOM 767 O O . ILE A 1 96 ? -11.075 -3.550 -5.315 1.00 92.88 96 ILE A O 1
ATOM 771 N N . ASP A 1 97 ? -12.565 -3.699 -3.642 1.00 91.06 97 ASP A N 1
ATOM 772 C CA . ASP A 1 97 ? -13.767 -3.560 -4.477 1.00 91.06 97 ASP A CA 1
ATOM 773 C C . ASP A 1 97 ? -13.841 -2.191 -5.179 1.00 91.06 97 ASP A C 1
ATOM 775 O O . ASP A 1 97 ? -14.554 -2.033 -6.168 1.00 91.06 97 ASP A O 1
ATOM 779 N N . THR A 1 98 ? -13.089 -1.204 -4.683 1.00 90.94 98 THR A N 1
ATOM 780 C CA . THR A 1 98 ? -12.907 0.123 -5.296 1.00 90.94 98 THR A CA 1
ATOM 781 C C . THR A 1 98 ? -11.565 0.255 -6.025 1.00 90.94 98 THR A C 1
ATOM 783 O O . THR A 1 98 ? -11.071 1.364 -6.207 1.00 90.94 98 THR A O 1
ATOM 786 N N . GLU A 1 99 ? -10.988 -0.873 -6.447 1.00 90.88 99 GLU A N 1
ATOM 787 C CA . GLU A 1 99 ? -9.785 -0.982 -7.286 1.00 90.88 99 GLU A CA 1
ATOM 788 C C . GLU A 1 99 ? -8.474 -0.509 -6.627 1.00 90.88 99 GLU A C 1
ATOM 790 O O . GLU A 1 99 ? -7.472 -0.283 -7.308 1.00 90.88 99 GLU A O 1
ATOM 795 N N . HIS A 1 100 ? -8.422 -0.416 -5.293 1.00 94.00 100 HIS A N 1
ATOM 796 C CA . HIS A 1 100 ? -7.169 -0.155 -4.582 1.00 94.00 100 HIS A CA 1
ATOM 797 C C . HIS A 1 100 ? -6.345 -1.442 -4.460 1.00 94.00 100 HIS A C 1
ATOM 799 O O . HIS A 1 100 ? -6.755 -2.407 -3.814 1.00 94.00 100 HIS A O 1
ATOM 805 N N . THR A 1 101 ? -5.151 -1.437 -5.053 1.00 93.44 101 THR A N 1
ATOM 806 C CA . THR A 1 101 ? -4.267 -2.613 -5.154 1.00 93.44 101 THR A CA 1
ATOM 807 C C . THR A 1 101 ? -2.910 -2.422 -4.483 1.00 93.44 101 THR A C 1
ATOM 809 O O . THR A 1 101 ? -2.106 -3.349 -4.461 1.00 93.44 101 THR A O 1
ATOM 812 N N . VAL A 1 102 ? -2.643 -1.250 -3.900 1.00 95.38 102 VAL A N 1
ATOM 813 C CA . VAL A 1 102 ? -1.406 -0.969 -3.159 1.00 95.38 102 VAL A CA 1
ATOM 814 C C . VAL A 1 102 ? -1.740 -0.598 -1.726 1.00 95.38 102 VAL A C 1
ATOM 816 O O . VAL A 1 102 ? -2.429 0.390 -1.475 1.00 95.38 102 VAL A O 1
ATOM 819 N N . PHE A 1 103 ? -1.198 -1.359 -0.781 1.00 95.88 103 PHE A N 1
ATOM 820 C CA . 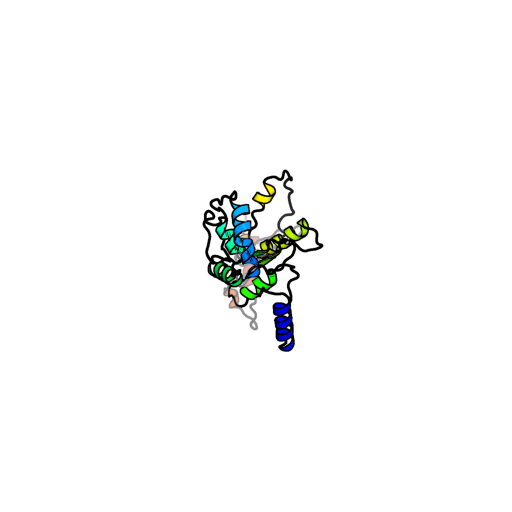PHE A 1 103 ? -1.350 -1.113 0.646 1.00 95.88 103 PHE A CA 1
ATOM 821 C C . PHE A 1 103 ? 0.011 -0.837 1.272 1.00 95.88 103 PHE A C 1
ATOM 823 O O . PHE A 1 103 ? 0.883 -1.704 1.320 1.00 95.88 103 PHE A O 1
ATOM 830 N N . ILE A 1 104 ? 0.181 0.379 1.789 1.00 95.75 104 ILE A N 1
ATOM 831 C CA . ILE A 1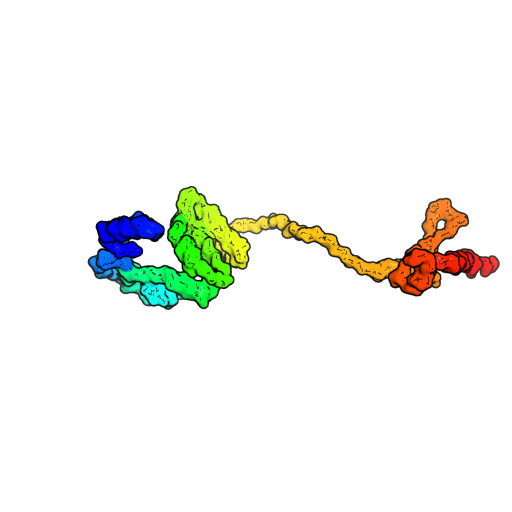 104 ? 1.366 0.754 2.559 1.00 95.75 104 ILE A CA 1
ATOM 832 C C . ILE A 1 104 ? 1.003 0.723 4.041 1.00 95.75 104 ILE A C 1
ATOM 834 O O . ILE A 1 104 ? 0.184 1.517 4.506 1.00 95.75 104 ILE A O 1
ATOM 838 N N . GLU A 1 105 ? 1.614 -0.186 4.798 1.00 96.62 105 GLU A N 1
ATOM 839 C CA . GLU A 1 105 ? 1.430 -0.238 6.245 1.00 96.62 105 GLU A CA 1
ATOM 840 C C . GLU A 1 105 ? 2.338 0.792 6.922 1.00 96.62 105 GLU A C 1
ATOM 842 O O . GLU A 1 105 ? 3.548 0.591 7.034 1.00 96.62 105 GLU A O 1
ATOM 847 N N . VAL A 1 106 ? 1.745 1.887 7.399 1.00 96.00 106 VAL A N 1
ATOM 848 C CA . VAL A 1 106 ? 2.462 2.947 8.117 1.00 96.00 106 VAL A CA 1
ATOM 849 C C . VAL A 1 106 ? 2.552 2.599 9.603 1.00 96.00 106 VAL A C 1
ATOM 851 O O . VAL A 1 106 ? 1.631 2.855 10.379 1.00 96.00 106 VAL A O 1
ATOM 854 N N . SER A 1 107 ? 3.667 1.998 10.007 1.00 93.94 107 SER A N 1
ATOM 855 C CA . SER A 1 107 ? 3.929 1.586 11.388 1.00 93.94 107 SER A CA 1
ATOM 856 C C . SER A 1 107 ? 5.433 1.513 11.679 1.00 93.94 107 SER A C 1
ATOM 858 O O . SER A 1 107 ? 6.260 1.489 10.770 1.00 93.94 107 SER A O 1
ATOM 860 N N . ALA A 1 108 ? 5.813 1.479 12.963 1.00 92.31 108 ALA A N 1
ATOM 861 C CA . ALA A 1 108 ? 7.210 1.275 13.373 1.00 92.31 108 ALA A CA 1
ATOM 862 C C . ALA A 1 108 ? 7.714 -0.155 13.079 1.00 92.31 108 ALA A C 1
ATOM 864 O O . ALA A 1 108 ? 8.917 -0.408 13.029 1.00 92.31 108 ALA A O 1
ATOM 865 N N . HIS A 1 109 ? 6.788 -1.102 12.923 1.00 93.12 109 HIS A N 1
ATOM 866 C CA . HIS A 1 109 ? 7.042 -2.477 12.514 1.00 93.12 109 HIS A CA 1
ATOM 867 C C . HIS A 1 109 ? 5.726 -3.109 12.041 1.00 93.12 109 HIS A C 1
ATOM 869 O O . HIS A 1 109 ? 4.726 -2.947 12.748 1.00 93.12 109 HIS A O 1
ATOM 875 N N . PRO A 1 110 ? 5.718 -3.854 10.920 1.00 93.06 110 PRO A N 1
ATOM 876 C CA . PRO A 1 110 ? 4.506 -4.422 10.368 1.00 93.06 110 PRO A CA 1
ATOM 877 C C . PRO A 1 110 ? 3.844 -5.418 11.310 1.00 93.06 110 PRO A C 1
ATOM 879 O O . PRO A 1 110 ? 4.460 -6.385 11.761 1.00 93.06 110 PRO A O 1
ATOM 882 N N . VAL A 1 111 ? 2.562 -5.197 11.560 1.00 92.50 111 VAL A N 1
ATOM 883 C CA . VAL A 1 111 ? 1.665 -6.116 12.265 1.00 92.50 111 VAL A CA 1
ATOM 884 C C . VAL A 1 111 ? 0.429 -6.457 11.431 1.00 92.50 111 VAL A C 1
ATOM 886 O O . VAL A 1 111 ? -0.239 -7.442 11.735 1.00 92.50 111 VAL A O 1
ATOM 889 N N . LEU A 1 112 ? 0.135 -5.685 10.378 1.00 93.88 112 LEU A N 1
ATOM 890 C CA . LEU A 1 112 ? -1.060 -5.846 9.543 1.00 93.88 112 LEU A CA 1
ATOM 891 C C . LEU A 1 112 ? -0.771 -6.481 8.181 1.00 93.88 112 LEU A C 1
ATOM 893 O O . LEU A 1 112 ? -1.696 -6.988 7.559 1.00 93.88 112 LEU A O 1
ATOM 897 N N . THR A 1 113 ? 0.485 -6.518 7.733 1.00 92.81 113 THR A N 1
ATOM 898 C CA . THR A 1 113 ? 0.885 -7.079 6.429 1.00 92.81 113 THR A CA 1
ATOM 899 C C . THR A 1 113 ? 0.323 -8.486 6.202 1.00 92.81 113 THR A C 1
ATOM 901 O O . THR A 1 113 ? -0.224 -8.765 5.138 1.00 92.81 113 THR A O 1
ATOM 904 N N . ASN A 1 114 ? 0.385 -9.366 7.206 1.00 91.12 114 ASN A N 1
ATOM 905 C CA . ASN A 1 114 ? -0.185 -10.713 7.096 1.00 91.12 114 ASN A CA 1
ATOM 906 C C . ASN A 1 114 ? -1.716 -10.685 7.003 1.00 91.12 114 ASN A C 1
ATOM 908 O O . ASN A 1 114 ? -2.283 -11.382 6.172 1.00 91.12 114 ASN A O 1
ATOM 912 N N . ALA A 1 115 ? -2.380 -9.840 7.794 1.00 92.62 115 ALA A N 1
ATOM 913 C CA . ALA A 1 115 ? -3.835 -9.708 7.761 1.00 92.62 115 ALA A CA 1
ATOM 914 C C . ALA A 1 115 ? -4.335 -9.151 6.415 1.00 92.62 115 ALA A C 1
ATOM 916 O O . ALA A 1 115 ? -5.356 -9.604 5.905 1.00 92.62 115 ALA A O 1
ATOM 917 N N . ILE A 1 116 ? -3.613 -8.198 5.814 1.00 94.69 116 ILE A N 1
ATOM 918 C CA . ILE A 1 116 ? -3.928 -7.670 4.477 1.00 94.69 116 ILE A CA 1
ATOM 919 C C . ILE A 1 116 ? -3.717 -8.764 3.422 1.00 94.69 116 ILE A C 1
ATOM 921 O O . ILE A 1 116 ? -4.579 -8.955 2.567 1.00 94.69 116 ILE A O 1
ATOM 925 N N . ASN A 1 117 ? -2.621 -9.528 3.510 1.00 92.88 117 ASN A N 1
ATOM 926 C CA . ASN A 1 117 ? -2.393 -10.687 2.641 1.00 92.88 117 ASN A CA 1
ATOM 927 C C . ASN A 1 117 ? -3.553 -11.688 2.737 1.00 92.88 117 ASN A C 1
ATOM 929 O O . ASN A 1 117 ? -4.105 -12.082 1.720 1.00 92.88 117 ASN A O 1
ATOM 933 N N . GLU A 1 118 ? -3.982 -12.058 3.943 1.00 92.44 118 GLU A N 1
ATOM 934 C CA . GLU A 1 118 ? -5.120 -12.967 4.145 1.00 92.44 118 GLU A CA 1
ATOM 935 C C . GLU A 1 118 ? -6.425 -12.414 3.553 1.00 92.44 118 GLU A C 1
ATOM 937 O O . GLU A 1 118 ? -7.161 -13.155 2.908 1.00 92.44 118 GLU A O 1
ATOM 942 N N . CYS A 1 119 ? -6.693 -11.112 3.696 1.00 92.25 119 CYS A N 1
ATOM 943 C CA . CYS A 1 119 ? -7.882 -10.477 3.109 1.00 92.25 119 CYS A CA 1
ATOM 944 C C . CYS A 1 119 ? -7.842 -10.406 1.572 1.00 92.25 119 CYS A C 1
ATOM 946 O O . CYS A 1 119 ? -8.881 -10.240 0.938 1.00 92.25 119 CYS A O 1
ATOM 948 N N . THR A 1 120 ? -6.657 -10.501 0.970 1.00 90.44 120 THR A N 1
ATOM 949 C CA . THR A 1 120 ? -6.449 -10.386 -0.484 1.00 90.44 120 THR A CA 1
ATOM 950 C C . THR A 1 120 ? -6.262 -11.750 -1.157 1.00 90.44 120 THR A C 1
ATOM 952 O O . THR A 1 120 ? -6.253 -11.838 -2.386 1.00 90.44 120 THR A O 1
ATOM 955 N N . GLN A 1 121 ? -6.173 -12.838 -0.384 1.00 88.44 121 GLN A N 1
ATOM 956 C CA . GLN A 1 121 ? -6.075 -14.194 -0.919 1.00 88.44 121 GLN A CA 1
ATOM 957 C C . GLN A 1 121 ? -7.292 -14.549 -1.781 1.00 88.44 121 GLN A C 1
ATOM 959 O O . GLN A 1 121 ? -8.442 -14.374 -1.386 1.00 88.44 121 GLN A O 1
ATOM 964 N N . GLY A 1 122 ? -7.030 -15.092 -2.971 1.00 83.06 122 GLY A N 1
ATOM 965 C CA . GLY A 1 122 ? -8.073 -15.502 -3.916 1.00 83.06 122 GLY A CA 1
ATOM 966 C C . GLY A 1 122 ? -8.658 -14.364 -4.758 1.00 83.06 122 GLY A C 1
ATOM 967 O O . GLY A 1 122 ? -9.521 -14.628 -5.598 1.00 83.06 122 GLY A O 1
ATOM 968 N N . GLN A 1 123 ? -8.182 -13.127 -4.587 1.00 83.06 123 GLN A N 1
ATOM 969 C CA . GLN A 1 123 ? -8.527 -12.030 -5.486 1.00 83.06 123 GLN A CA 1
ATOM 970 C C . GLN A 1 123 ? -7.893 -12.235 -6.867 1.00 83.06 123 GLN A C 1
ATOM 972 O O . GLN A 1 123 ? -6.812 -12.808 -7.004 1.00 83.06 123 GLN A O 1
ATOM 977 N N . LYS A 1 124 ? -8.589 -11.7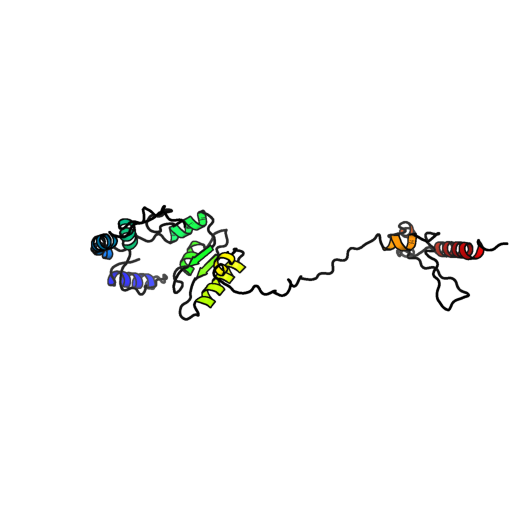79 -7.916 1.00 82.12 124 LYS A N 1
ATOM 978 C CA . LYS A 1 124 ? -8.093 -11.870 -9.303 1.00 82.12 124 LYS A CA 1
ATOM 979 C C . LYS A 1 124 ? -6.984 -10.864 -9.595 1.00 82.12 124 LYS A C 1
ATOM 981 O O . LYS A 1 124 ? -6.169 -11.103 -10.480 1.00 82.12 124 LYS A O 1
ATOM 986 N N . THR A 1 125 ? -7.006 -9.737 -8.893 1.00 82.94 125 THR A N 1
ATOM 987 C CA . THR A 1 125 ? -6.065 -8.638 -9.079 1.00 82.94 125 THR A CA 1
ATOM 988 C C . THR A 1 125 ? -4.887 -8.818 -8.138 1.00 82.94 125 THR A C 1
ATOM 990 O O . THR A 1 125 ? -5.074 -9.109 -6.958 1.00 82.94 125 THR A O 1
ATOM 993 N N . GLU A 1 126 ? -3.677 -8.642 -8.661 1.00 87.75 126 GLU A N 1
ATOM 994 C CA . GLU A 1 126 ? -2.464 -8.655 -7.852 1.00 87.75 126 GLU A CA 1
ATOM 995 C C . GLU A 1 126 ? -2.448 -7.446 -6.910 1.00 87.75 126 GLU A C 1
ATOM 997 O O . GLU A 1 126 ? -2.745 -6.320 -7.317 1.00 87.75 126 GLU A O 1
ATOM 1002 N N . VAL A 1 127 ? -2.132 -7.692 -5.638 1.00 93.56 127 VAL A N 1
ATOM 1003 C CA . VAL A 1 127 ? -2.094 -6.670 -4.592 1.00 93.56 127 VAL A CA 1
ATOM 1004 C C . VAL A 1 127 ? -0.672 -6.550 -4.062 1.00 93.56 127 VAL A C 1
ATOM 1006 O O . VAL A 1 127 ? -0.070 -7.534 -3.635 1.00 93.56 127 VAL A O 1
ATOM 1009 N N . VAL A 1 128 ? -0.147 -5.328 -4.055 1.00 94.94 128 VAL A N 1
ATOM 1010 C CA . VAL A 1 128 ? 1.170 -5.000 -3.509 1.00 94.94 128 VAL A CA 1
ATOM 1011 C C . VAL A 1 128 ? 1.007 -4.515 -2.077 1.00 94.94 128 VAL A C 1
ATOM 1013 O O . VAL A 1 128 ? 0.249 -3.586 -1.801 1.00 94.94 128 VAL A O 1
ATOM 1016 N N . ILE A 1 129 ? 1.744 -5.126 -1.153 1.00 95.69 129 ILE A N 1
ATOM 1017 C CA . ILE A 1 129 ? 1.715 -4.768 0.266 1.00 95.69 129 ILE A CA 1
ATOM 1018 C C . ILE A 1 129 ? 3.138 -4.446 0.707 1.00 95.69 129 ILE A C 1
ATOM 1020 O O . ILE A 1 129 ? 4.032 -5.284 0.589 1.00 95.69 129 ILE A O 1
ATOM 1024 N N . ALA A 1 130 ? 3.349 -3.239 1.227 1.00 95.81 130 ALA A N 1
ATOM 1025 C CA . ALA A 1 130 ? 4.664 -2.753 1.621 1.00 95.81 130 ALA A CA 1
ATOM 1026 C C . ALA A 1 130 ? 4.637 -2.165 3.043 1.00 95.81 130 ALA A C 1
ATOM 1028 O O . ALA A 1 130 ? 3.828 -1.281 3.328 1.00 95.81 130 ALA A O 1
ATOM 1029 N N . PRO A 1 131 ? 5.520 -2.599 3.958 1.00 96.62 131 PRO A N 1
ATOM 1030 C CA . PRO A 1 131 ? 5.657 -1.951 5.256 1.00 96.62 131 PRO A CA 1
ATOM 1031 C C . PRO A 1 131 ? 6.425 -0.628 5.132 1.00 96.62 131 PRO A C 1
ATOM 1033 O O . PRO A 1 131 ? 7.315 -0.496 4.294 1.00 96.62 131 PRO A O 1
ATOM 1036 N N . SER A 1 132 ? 6.160 0.350 6.000 1.00 95.62 132 SER A N 1
ATOM 1037 C CA . SER A 1 132 ? 6.959 1.583 6.033 1.00 95.62 132 SER A CA 1
ATOM 1038 C C . SER A 1 132 ? 8.307 1.382 6.722 1.00 95.62 132 SER A C 1
ATOM 1040 O O . SER A 1 132 ? 9.327 1.853 6.227 1.00 95.62 132 SER A O 1
ATOM 1042 N N . LEU A 1 133 ? 8.324 0.688 7.865 1.00 96.62 133 LEU A N 1
ATOM 1043 C CA . LEU A 1 133 ? 9.510 0.515 8.707 1.00 96.62 133 LEU A CA 1
ATOM 1044 C C . LEU A 1 133 ? 9.605 -0.911 9.246 1.00 96.62 133 LEU A C 1
ATOM 1046 O O . LEU A 1 133 ? 8.621 -1.641 9.337 1.00 96.62 133 LEU A O 1
ATOM 1050 N N . LEU A 1 134 ? 10.812 -1.297 9.645 1.00 95.31 134 LEU A N 1
ATOM 1051 C CA . LEU A 1 134 ? 11.098 -2.564 10.300 1.00 95.31 134 LEU A CA 1
ATOM 1052 C C . LEU A 1 134 ? 11.884 -2.279 11.579 1.00 95.31 134 LEU A C 1
ATOM 1054 O O . LEU A 1 134 ? 12.843 -1.508 11.564 1.00 95.31 134 LEU A O 1
ATOM 1058 N N . ARG A 1 135 ? 11.498 -2.933 12.678 1.00 94.12 135 ARG A N 1
ATOM 1059 C CA . ARG A 1 135 ? 12.229 -2.869 13.944 1.00 94.12 135 ARG A CA 1
ATOM 1060 C C . ARG A 1 135 ? 13.689 -3.278 13.740 1.00 94.12 135 ARG A C 1
ATOM 1062 O O . ARG A 1 135 ? 13.968 -4.221 13.001 1.00 94.12 135 ARG A O 1
ATOM 1069 N N . ASP A 1 136 ? 14.594 -2.579 14.419 1.00 95.75 136 ASP A N 1
ATOM 1070 C CA . ASP A 1 136 ? 16.036 -2.850 14.412 1.00 95.75 136 ASP A CA 1
ATOM 1071 C C . ASP A 1 136 ? 16.677 -2.756 13.009 1.00 95.75 136 ASP A C 1
ATOM 1073 O O . ASP A 1 136 ? 17.703 -3.383 12.731 1.00 95.75 136 ASP A O 1
ATOM 1077 N N . LYS A 1 137 ? 16.075 -1.970 12.102 1.00 96.50 137 LYS A N 1
ATOM 1078 C CA . LYS A 1 137 ? 16.604 -1.674 10.763 1.00 96.50 137 LYS A CA 1
ATOM 1079 C C . LYS A 1 137 ? 16.759 -0.164 10.546 1.00 96.50 137 LYS A C 1
ATOM 1081 O O . LYS A 1 137 ? 16.017 0.612 11.141 1.00 96.50 137 LYS A O 1
ATOM 1086 N N . PRO A 1 138 ? 17.694 0.275 9.679 1.00 97.12 138 PRO A N 1
ATOM 1087 C CA . PRO A 1 138 ? 17.837 1.691 9.352 1.00 97.12 138 PRO A CA 1
ATOM 1088 C C . PRO A 1 138 ? 16.569 2.228 8.676 1.00 97.12 138 PRO A C 1
ATOM 1090 O O . PRO A 1 138 ? 16.181 1.741 7.613 1.00 97.12 138 PRO A O 1
ATOM 1093 N N . GLU A 1 139 ? 15.940 3.234 9.281 1.00 95.38 139 GLU A N 1
ATOM 1094 C CA . GLU A 1 139 ? 14.606 3.729 8.908 1.00 95.38 139 GLU A CA 1
ATOM 1095 C C . GLU A 1 139 ? 14.536 4.197 7.451 1.00 95.38 139 GLU A C 1
ATOM 1097 O O . GLU A 1 139 ? 13.750 3.670 6.666 1.00 95.38 139 GLU A O 1
ATOM 1102 N N . HIS A 1 140 ? 15.417 5.124 7.063 1.00 93.69 140 HIS A N 1
ATOM 1103 C CA . HIS A 1 140 ? 15.447 5.680 5.708 1.00 93.69 140 HIS A CA 1
ATOM 1104 C C . HIS A 1 140 ? 15.691 4.594 4.655 1.00 93.69 140 HIS A C 1
ATOM 1106 O O . HIS A 1 140 ? 14.944 4.491 3.688 1.00 93.69 140 HIS A O 1
ATOM 1112 N N . ALA A 1 141 ? 16.712 3.753 4.850 1.00 95.88 141 ALA A N 1
ATOM 1113 C CA . ALA A 1 141 ? 17.036 2.694 3.896 1.00 95.88 141 ALA A CA 1
ATOM 1114 C C . ALA A 1 141 ? 15.891 1.679 3.759 1.00 95.88 141 ALA A C 1
ATOM 1116 O O . ALA A 1 141 ? 15.622 1.209 2.658 1.00 95.88 141 ALA A O 1
ATOM 1117 N N . THR A 1 142 ? 15.200 1.374 4.861 1.00 96.25 142 THR A N 1
ATOM 1118 C CA . THR A 1 142 ? 14.043 0.469 4.865 1.00 96.25 142 THR A CA 1
ATOM 1119 C C . THR A 1 142 ? 12.877 1.070 4.092 1.00 96.25 142 THR A C 1
ATOM 1121 O O . THR A 1 142 ? 12.345 0.418 3.198 1.00 96.25 142 THR A O 1
ATOM 1124 N N . LEU A 1 143 ? 12.532 2.329 4.372 1.00 95.25 143 LEU A N 1
ATOM 1125 C CA . LEU A 1 143 ? 11.456 3.023 3.671 1.00 95.25 143 LEU A CA 1
ATOM 1126 C C . LEU A 1 143 ? 11.723 3.088 2.161 1.00 95.25 143 LEU A C 1
ATOM 1128 O O . LEU A 1 143 ? 10.861 2.706 1.375 1.00 95.25 143 LEU A O 1
ATOM 1132 N N . PHE A 1 144 ? 12.924 3.509 1.744 1.00 94.56 144 PHE A N 1
ATOM 1133 C CA . PHE A 1 144 ? 13.272 3.578 0.320 1.00 94.56 144 PHE A CA 1
ATOM 1134 C C . PHE A 1 144 ? 13.330 2.209 -0.343 1.00 94.56 144 PHE A C 1
ATOM 1136 O O . PHE A 1 144 ? 12.950 2.097 -1.504 1.00 94.56 144 PHE A O 1
ATOM 1143 N N . LYS A 1 145 ? 13.769 1.166 0.370 1.00 95.62 145 LYS A N 1
ATOM 1144 C CA . LYS A 1 145 ? 13.746 -0.198 -0.162 1.00 95.62 145 LYS A CA 1
ATOM 1145 C C . LYS A 1 145 ? 12.314 -0.656 -0.435 1.00 95.62 145 LYS A C 1
ATOM 1147 O O . LYS A 1 145 ? 12.051 -1.161 -1.519 1.00 95.62 145 LYS A O 1
ATOM 1152 N N . ASN A 1 146 ? 11.405 -0.441 0.512 1.00 95.31 146 ASN A N 1
ATOM 1153 C CA . ASN A 1 146 ? 10.012 -0.863 0.374 1.00 95.31 146 ASN A CA 1
ATOM 1154 C C . ASN A 1 146 ? 9.266 -0.021 -0.676 1.00 95.31 146 ASN A C 1
ATOM 1156 O O . ASN A 1 146 ? 8.476 -0.558 -1.444 1.00 95.31 146 ASN A O 1
ATOM 1160 N N . LEU A 1 147 ? 9.565 1.279 -0.780 1.00 94.81 147 LEU A N 1
ATOM 1161 C CA . LEU A 1 147 ? 9.077 2.117 -1.882 1.00 94.81 147 LEU A CA 1
ATOM 1162 C C . LEU A 1 147 ? 9.639 1.666 -3.236 1.00 94.81 147 LEU A C 1
ATOM 1164 O O . LEU A 1 147 ? 8.903 1.634 -4.215 1.00 94.81 147 LEU A O 1
ATOM 1168 N N . ALA A 1 148 ? 10.913 1.274 -3.309 1.00 94.12 148 ALA A N 1
ATOM 1169 C CA . ALA A 1 148 ? 11.488 0.729 -4.536 1.00 94.12 148 ALA A CA 1
ATOM 1170 C C . ALA A 1 148 ? 10.794 -0.571 -4.968 1.00 94.12 148 ALA A C 1
ATOM 1172 O O . ALA A 1 148 ? 10.653 -0.798 -6.164 1.00 94.12 148 ALA A O 1
ATOM 1173 N N . ASP A 1 149 ? 10.317 -1.385 -4.022 1.00 93.88 149 ASP A N 1
ATOM 1174 C CA . ASP A 1 149 ? 9.541 -2.591 -4.328 1.00 93.88 149 ASP A CA 1
ATOM 1175 C C . ASP A 1 149 ? 8.155 -2.244 -4.898 1.00 93.88 149 ASP A C 1
ATOM 1177 O O . ASP A 1 149 ? 7.731 -2.851 -5.879 1.00 93.88 149 ASP A O 1
ATOM 1181 N N . VAL A 1 150 ? 7.492 -1.207 -4.370 1.00 95.38 150 VAL A N 1
ATOM 1182 C CA . VAL A 1 150 ? 6.248 -0.662 -4.953 1.00 95.38 150 VAL A CA 1
ATOM 1183 C C . VAL A 1 150 ? 6.489 -0.124 -6.370 1.00 95.38 150 VAL A C 1
ATOM 1185 O O . VAL A 1 150 ? 5.713 -0.412 -7.279 1.00 95.38 150 VAL A O 1
ATOM 1188 N N . TYR A 1 151 ? 7.593 0.596 -6.581 1.00 95.38 151 TYR A N 1
ATOM 1189 C CA . TYR A 1 151 ? 7.978 1.106 -7.899 1.00 95.38 151 TYR A CA 1
ATOM 1190 C C . TYR A 1 151 ? 8.297 -0.015 -8.895 1.00 95.38 151 TYR A C 1
ATOM 1192 O O . TYR A 1 151 ? 7.843 0.008 -10.037 1.00 95.38 151 TYR A O 1
ATOM 1200 N N . ALA A 1 152 ? 9.041 -1.034 -8.460 1.00 95.19 152 ALA A N 1
ATOM 1201 C CA . ALA A 1 152 ? 9.373 -2.200 -9.276 1.00 95.19 152 ALA A CA 1
ATOM 1202 C C . ALA A 1 152 ? 8.136 -3.033 -9.647 1.00 95.19 152 ALA A C 1
ATOM 1204 O O . ALA A 1 152 ? 8.136 -3.677 -10.694 1.00 95.19 152 ALA A O 1
ATOM 1205 N N . ALA A 1 153 ? 7.076 -2.978 -8.834 1.00 93.94 153 ALA A N 1
ATOM 1206 C CA . ALA A 1 153 ? 5.775 -3.563 -9.150 1.00 93.94 153 ALA A CA 1
ATOM 1207 C C . ALA A 1 153 ? 4.962 -2.748 -10.182 1.00 93.94 153 ALA A C 1
ATOM 1209 O O . ALA A 1 153 ? 3.851 -3.138 -10.532 1.00 93.94 153 ALA A O 1
ATOM 1210 N N . GLY A 1 154 ? 5.506 -1.637 -10.695 1.00 94.12 154 GLY A N 1
ATOM 1211 C CA . GLY A 1 154 ? 4.917 -0.847 -11.780 1.00 94.12 154 GLY A CA 1
ATOM 1212 C C . GLY A 1 154 ? 4.122 0.379 -11.330 1.00 94.12 154 GLY A C 1
ATOM 1213 O O . GLY A 1 154 ? 3.524 1.047 -12.172 1.00 94.12 154 GLY A O 1
ATOM 1214 N N . PHE A 1 155 ? 4.117 0.701 -10.033 1.00 93.75 155 PHE A N 1
ATOM 1215 C CA . PHE A 1 155 ? 3.443 1.891 -9.519 1.00 93.75 155 PHE A CA 1
ATOM 1216 C C . PHE A 1 155 ? 4.368 3.102 -9.548 1.00 93.75 155 PHE A C 1
ATOM 1218 O O . PHE A 1 155 ? 5.487 3.063 -9.039 1.00 93.75 155 PHE A O 1
ATOM 1225 N N . ASP A 1 156 ? 3.888 4.204 -10.115 1.00 92.56 156 ASP A N 1
ATOM 1226 C CA . ASP A 1 156 ? 4.684 5.421 -10.174 1.00 92.56 156 ASP A CA 1
ATOM 1227 C C . ASP A 1 156 ? 4.763 6.098 -8.800 1.00 92.56 156 ASP A C 1
ATOM 1229 O O . ASP A 1 156 ? 3.778 6.184 -8.058 1.00 92.56 156 ASP A O 1
ATOM 1233 N N . ILE A 1 157 ? 5.952 6.588 -8.463 1.00 91.12 157 ILE A N 1
ATOM 1234 C CA . ILE A 1 157 ? 6.198 7.328 -7.228 1.00 91.12 157 ILE A CA 1
ATOM 1235 C C . ILE A 1 157 ? 6.522 8.762 -7.632 1.00 91.12 157 ILE A C 1
ATOM 1237 O O . ILE A 1 157 ? 7.473 8.964 -8.387 1.00 91.12 157 ILE A O 1
ATOM 1241 N N . PRO A 1 158 ? 5.797 9.767 -7.104 1.00 90.44 158 PRO A N 1
ATOM 1242 C CA . PRO A 1 158 ? 6.013 11.169 -7.444 1.00 90.44 158 PRO A CA 1
ATOM 1243 C C . PRO A 1 158 ? 7.295 11.706 -6.785 1.00 90.44 158 PRO A C 1
ATOM 1245 O O . PRO A 1 158 ? 7.255 12.485 -5.824 1.00 90.44 158 PRO A O 1
ATOM 1248 N N . TRP A 1 159 ? 8.455 11.248 -7.264 1.00 88.06 159 TRP A N 1
ATOM 1249 C CA . TRP A 1 159 ? 9.780 11.595 -6.750 1.00 88.06 159 TRP A CA 1
ATOM 1250 C C . TRP A 1 159 ? 10.039 13.101 -6.797 1.00 88.06 159 TRP A C 1
ATOM 1252 O O . TRP A 1 159 ? 10.763 13.626 -5.949 1.00 88.06 159 TRP A O 1
ATOM 1262 N N . GLU A 1 160 ? 9.404 13.825 -7.722 1.00 87.81 160 GLU A N 1
ATOM 1263 C CA . GLU A 1 160 ? 9.467 15.280 -7.786 1.00 87.81 160 GLU A CA 1
ATOM 1264 C C . GLU A 1 160 ? 9.004 15.924 -6.477 1.00 87.81 160 GLU A C 1
ATOM 1266 O O . GLU A 1 160 ? 9.642 16.866 -6.016 1.00 87.81 160 GLU A O 1
ATOM 1271 N N . LYS A 1 161 ? 7.972 15.381 -5.813 1.00 88.75 161 LYS A N 1
ATOM 1272 C CA . LYS A 1 161 ? 7.496 15.892 -4.515 1.00 88.75 161 LYS A CA 1
ATOM 1273 C C . LYS A 1 161 ? 8.521 15.686 -3.410 1.00 88.75 161 LYS A C 1
ATOM 1275 O O . LYS A 1 161 ? 8.670 16.548 -2.551 1.00 88.75 161 LYS A O 1
ATOM 1280 N N . TYR A 1 162 ? 9.240 14.566 -3.441 1.00 86.44 162 TYR A N 1
ATOM 1281 C CA . TYR A 1 162 ? 10.298 14.288 -2.473 1.00 86.44 162 TYR A CA 1
ATOM 1282 C C . TYR A 1 162 ? 11.496 15.231 -2.657 1.00 86.44 162 TYR A C 1
ATOM 1284 O O . TYR A 1 162 ? 12.051 15.741 -1.684 1.00 86.44 162 TYR A O 1
ATOM 1292 N N . TYR A 1 163 ? 11.871 15.510 -3.906 1.00 86.81 163 TYR A N 1
ATOM 1293 C CA . TYR A 1 163 ? 13.008 16.371 -4.225 1.00 86.81 163 TYR A CA 1
ATOM 1294 C C . TYR A 1 163 ? 12.674 17.870 -4.302 1.00 86.81 163 TYR A C 1
ATOM 1296 O O . TYR A 1 163 ? 13.597 18.664 -4.453 1.00 86.81 163 TYR A O 1
ATOM 1304 N N . GLN A 1 164 ? 11.414 18.291 -4.131 1.00 85.81 164 GLN A N 1
ATOM 1305 C CA . GLN A 1 164 ? 11.004 19.709 -4.170 1.00 85.81 164 GLN A CA 1
ATOM 1306 C C . GLN A 1 164 ? 11.810 20.612 -3.225 1.00 85.81 164 GLN A C 1
ATOM 1308 O O . GLN A 1 164 ? 12.102 21.756 -3.565 1.00 85.81 164 GLN A O 1
ATOM 1313 N N . THR A 1 165 ? 12.175 20.111 -2.043 1.00 81.50 165 THR A N 1
ATOM 1314 C CA . THR A 1 165 ? 12.974 20.851 -1.051 1.00 81.50 165 THR A CA 1
ATOM 1315 C C . THR A 1 165 ? 14.469 20.538 -1.134 1.00 81.50 165 THR A C 1
ATOM 1317 O O . THR A 1 165 ? 15.248 21.024 -0.316 1.00 81.50 165 THR A O 1
ATOM 1320 N N . SER A 1 166 ? 14.879 19.690 -2.077 1.00 80.75 166 SER A N 1
ATOM 1321 C CA . SER A 1 166 ? 16.267 19.288 -2.260 1.00 80.75 166 SER A CA 1
ATOM 1322 C C . SER A 1 166 ? 16.969 20.227 -3.234 1.00 80.75 166 SER A C 1
ATOM 1324 O O . SER A 1 166 ? 16.483 20.497 -4.327 1.00 80.75 166 SER A O 1
ATOM 1326 N N . HIS A 1 167 ? 18.165 20.676 -2.864 1.00 78.75 167 HIS A N 1
ATOM 1327 C CA . HIS A 1 167 ? 19.083 21.375 -3.768 1.00 78.75 167 HIS A CA 1
ATOM 1328 C C . HIS A 1 167 ? 20.113 20.420 -4.391 1.00 78.75 167 HIS A C 1
ATOM 1330 O O . HIS A 1 167 ? 21.192 20.849 -4.802 1.00 78.75 167 HIS A O 1
ATOM 1336 N N . ALA A 1 168 ? 19.826 19.113 -4.410 1.00 82.00 168 ALA A N 1
ATOM 1337 C CA . ALA A 1 168 ? 20.736 18.130 -4.979 1.00 82.00 168 ALA A CA 1
ATOM 1338 C C . ALA A 1 168 ? 20.933 18.387 -6.487 1.00 82.00 168 ALA A C 1
ATOM 1340 O O . ALA A 1 168 ? 19.952 18.569 -7.210 1.00 82.00 168 ALA A O 1
ATOM 1341 N N . PRO A 1 169 ? 22.181 18.399 -6.983 1.00 83.25 169 PRO A N 1
ATOM 1342 C CA . PRO A 1 169 ? 22.437 18.565 -8.405 1.00 83.25 169 PRO A CA 1
ATOM 1343 C C . PRO A 1 169 ? 21.954 17.337 -9.183 1.00 83.25 169 PRO A C 1
ATOM 1345 O O . PRO A 1 169 ? 22.138 16.198 -8.750 1.00 83.25 169 PRO A O 1
ATOM 1348 N N . HIS A 1 170 ? 21.394 17.563 -10.371 1.00 86.50 170 HIS A N 1
ATOM 1349 C CA . HIS A 1 170 ? 21.156 16.482 -11.321 1.00 86.50 170 HIS A CA 1
ATOM 1350 C C . HIS A 1 170 ? 22.495 15.967 -11.849 1.00 86.50 170 HIS A C 1
ATOM 1352 O O . HIS A 1 170 ? 23.321 16.740 -12.337 1.00 86.50 170 HIS A O 1
ATOM 1358 N N . ILE A 1 171 ? 22.698 14.654 -11.769 1.00 91.00 171 ILE A N 1
ATOM 1359 C CA . ILE A 1 171 ? 23.858 13.981 -12.351 1.00 91.00 171 ILE A CA 1
ATOM 1360 C C . ILE A 1 171 ? 23.425 13.204 -13.592 1.00 91.00 171 ILE A C 1
ATOM 1362 O O . ILE A 1 171 ? 22.375 12.562 -13.600 1.00 91.00 171 ILE A O 1
ATOM 1366 N N . ALA A 1 172 ? 24.230 13.264 -14.651 1.00 92.62 172 ALA A N 1
ATOM 1367 C CA . ALA A 1 172 ? 24.008 12.436 -15.826 1.00 92.62 172 ALA A CA 1
ATOM 1368 C C . ALA A 1 172 ? 24.332 10.978 -15.478 1.00 92.62 172 ALA A C 1
ATOM 1370 O O . ALA A 1 172 ? 25.438 10.669 -15.031 1.00 92.62 172 ALA A O 1
ATOM 1371 N N . LEU A 1 173 ? 23.365 10.090 -15.684 1.00 93.38 173 LEU A N 1
ATOM 1372 C CA . LEU A 1 173 ? 23.576 8.652 -15.582 1.00 93.38 173 LEU A CA 1
ATOM 1373 C C . LEU A 1 173 ? 24.021 8.091 -16.940 1.00 93.38 173 LEU A C 1
ATOM 1375 O O . LEU A 1 173 ? 23.753 8.711 -17.976 1.00 93.38 173 LEU A O 1
ATOM 1379 N N . PRO A 1 174 ? 24.700 6.928 -16.962 1.00 93.62 174 PRO A N 1
ATOM 1380 C CA . PRO A 1 174 ? 24.957 6.212 -18.203 1.00 93.62 174 PRO A CA 1
ATOM 1381 C C . PRO A 1 174 ? 23.672 6.042 -19.017 1.00 93.62 174 PRO A C 1
ATOM 1383 O O . PRO A 1 174 ? 22.588 5.863 -18.460 1.00 93.62 174 PRO A O 1
ATOM 1386 N N . SER A 1 175 ? 23.797 6.095 -20.343 1.00 92.31 175 SER A N 1
ATOM 1387 C CA . SER A 1 175 ? 22.654 5.858 -21.223 1.00 92.31 175 SER A CA 1
ATOM 1388 C C . SER A 1 175 ? 22.111 4.439 -21.049 1.00 92.31 175 SER A C 1
ATOM 1390 O O . SER A 1 175 ? 22.834 3.524 -20.644 1.00 92.31 175 SER A O 1
ATOM 1392 N N . TYR A 1 176 ? 20.823 4.267 -21.356 1.00 91.75 176 TYR A N 1
ATOM 1393 C CA . TYR A 1 176 ? 20.164 2.969 -21.286 1.00 91.75 176 TYR A CA 1
ATOM 1394 C C . TYR A 1 176 ? 20.950 1.927 -22.104 1.00 91.75 176 TYR A C 1
ATOM 1396 O O . TYR A 1 176 ? 21.177 2.138 -23.303 1.00 91.75 176 TYR A O 1
ATOM 1404 N N . PRO A 1 177 ? 21.384 0.811 -21.491 1.00 93.00 177 PRO A N 1
ATOM 1405 C CA . PRO A 1 177 ? 22.117 -0.225 -22.197 1.00 93.00 177 PRO A CA 1
ATOM 1406 C C . PRO A 1 177 ? 21.133 -1.051 -23.027 1.00 93.00 177 PRO A C 1
ATOM 1408 O O . PRO A 1 177 ? 20.672 -2.103 -22.595 1.00 93.00 177 PRO A O 1
ATOM 1411 N N . PHE A 1 178 ? 20.793 -0.565 -24.223 1.00 93.12 178 PHE A N 1
ATOM 1412 C CA . PHE A 1 178 ? 19.925 -1.294 -25.146 1.00 93.12 178 PHE A CA 1
ATOM 1413 C C . PHE A 1 178 ? 20.426 -2.726 -25.354 1.00 93.12 178 PHE A C 1
ATOM 1415 O O . PHE A 1 178 ? 21.614 -2.942 -25.624 1.00 93.12 178 PHE A O 1
ATOM 1422 N N . GLN A 1 179 ? 19.504 -3.689 -25.285 1.00 91.81 179 GLN A N 1
ATOM 1423 C CA . GLN A 1 179 ? 19.746 -5.056 -25.729 1.00 91.81 179 GLN A CA 1
ATOM 1424 C C . GLN A 1 179 ? 19.904 -5.034 -27.250 1.00 91.81 179 GLN A C 1
ATOM 1426 O O . GLN A 1 179 ? 18.937 -5.009 -28.005 1.00 91.81 179 GLN A O 1
ATOM 1431 N N . ARG A 1 180 ? 21.157 -4.926 -27.695 1.00 90.19 180 ARG A N 1
ATOM 1432 C CA . ARG A 1 180 ? 21.500 -4.805 -29.109 1.00 90.19 180 ARG A CA 1
ATOM 1433 C C . ARG A 1 180 ? 21.287 -6.140 -29.800 1.00 90.19 180 ARG A C 1
ATOM 1435 O O . ARG A 1 180 ? 22.035 -7.084 -29.570 1.00 90.19 180 ARG A O 1
ATOM 1442 N N . GLU A 1 181 ? 20.322 -6.168 -30.699 1.00 90.81 181 GLU A N 1
ATOM 1443 C CA . GLU A 1 181 ? 20.128 -7.258 -31.642 1.00 90.81 181 GLU A CA 1
ATOM 1444 C C . GLU A 1 181 ? 20.416 -6.751 -33.051 1.00 90.81 181 GLU A C 1
ATOM 1446 O O . GLU A 1 181 ? 20.155 -5.592 -33.391 1.00 90.81 181 GLU A O 1
ATOM 1451 N N . ARG A 1 182 ? 21.020 -7.612 -33.869 1.00 86.94 182 ARG A N 1
ATOM 1452 C CA . ARG A 1 182 ? 21.298 -7.295 -35.265 1.00 86.94 182 ARG A CA 1
ATOM 1453 C C . ARG A 1 182 ? 20.020 -7.528 -36.058 1.00 86.94 182 ARG A C 1
ATOM 1455 O O . ARG A 1 182 ? 19.683 -8.665 -36.364 1.00 86.94 182 ARG A O 1
ATOM 1462 N N . TYR A 1 183 ? 19.338 -6.443 -36.390 1.00 83.62 183 TYR A N 1
ATOM 1463 C CA . TYR A 1 183 ? 18.248 -6.458 -37.355 1.00 83.62 183 TYR A CA 1
ATOM 1464 C C . TYR A 1 183 ? 18.838 -6.161 -38.731 1.00 83.62 183 TYR A C 1
ATOM 1466 O O . TYR A 1 183 ? 19.145 -5.012 -39.049 1.00 83.62 183 TYR A O 1
ATOM 1474 N N . GLU A 1 184 ? 19.073 -7.209 -39.519 1.00 82.38 184 GLU A N 1
ATOM 1475 C CA . GLU A 1 184 ? 19.444 -7.043 -40.921 1.00 82.38 184 GLU A CA 1
ATOM 1476 C C . GLU A 1 184 ? 18.193 -6.710 -41.725 1.00 82.38 184 GLU A C 1
ATOM 1478 O O . GLU A 1 184 ? 17.217 -7.457 -41.730 1.00 82.38 184 GLU A O 1
ATOM 1483 N N . ILE A 1 185 ? 18.218 -5.563 -42.395 1.00 78.12 185 ILE A N 1
ATOM 1484 C CA . ILE A 1 185 ? 17.279 -5.290 -43.472 1.00 78.12 185 ILE A CA 1
ATOM 1485 C C . ILE A 1 185 ? 17.897 -5.961 -44.694 1.00 78.12 185 ILE A C 1
ATOM 1487 O O . ILE A 1 185 ? 18.899 -5.474 -45.219 1.00 78.12 185 ILE A O 1
ATOM 1491 N N . GLU A 1 186 ? 17.350 -7.108 -45.095 1.00 68.50 186 GLU A N 1
ATOM 1492 C CA . GLU A 1 186 ? 17.714 -7.762 -46.351 1.00 68.50 186 GLU A CA 1
ATOM 1493 C C . GLU A 1 186 ? 17.283 -6.854 -47.505 1.00 68.50 186 GLU A C 1
ATOM 1495 O O . GLU A 1 186 ? 16.158 -6.900 -48.002 1.00 68.50 186 GLU A O 1
ATOM 1500 N N . ASP A 1 187 ? 18.179 -5.953 -47.900 1.00 56.44 187 ASP A N 1
ATOM 1501 C CA . ASP A 1 187 ? 17.958 -5.087 -49.042 1.00 56.44 187 ASP A CA 1
ATOM 1502 C C . ASP A 1 187 ? 18.198 -5.882 -50.331 1.00 56.44 187 ASP A C 1
ATOM 1504 O O . ASP A 1 187 ? 19.256 -5.815 -50.959 1.00 56.44 187 ASP A O 1
ATOM 1508 N N . HIS A 1 188 ? 17.187 -6.643 -50.752 1.00 57.47 188 HIS A N 1
ATOM 1509 C CA . HIS A 1 188 ? 17.180 -7.323 -52.050 1.00 57.47 188 HIS A CA 1
ATOM 1510 C C . HIS A 1 188 ? 17.221 -6.344 -53.249 1.00 57.47 188 HIS A C 1
ATOM 1512 O O . HIS A 1 188 ? 17.255 -6.778 -54.405 1.00 57.47 188 HIS A O 1
ATOM 1518 N N . SER A 1 189 ? 17.201 -5.023 -53.013 1.00 54.72 189 SER A N 1
ATOM 1519 C CA . SER A 1 189 ? 17.335 -4.006 -54.059 1.00 54.72 189 SER A CA 1
ATOM 1520 C C . SER A 1 189 ? 18.781 -3.533 -54.268 1.00 54.72 189 SER A C 1
ATOM 1522 O O . SER A 1 189 ? 19.132 -3.168 -55.393 1.00 54.72 189 SER A O 1
ATOM 1524 N N . ALA A 1 190 ? 19.648 -3.617 -53.250 1.00 50.78 190 ALA A N 1
ATOM 1525 C CA . ALA A 1 190 ? 21.041 -3.163 -53.338 1.00 50.78 190 ALA A CA 1
ATOM 1526 C C . ALA A 1 190 ? 21.914 -4.051 -54.244 1.00 50.78 190 ALA A C 1
ATOM 1528 O O . ALA A 1 190 ? 22.813 -3.540 -54.915 1.00 50.78 190 ALA A O 1
ATOM 1529 N N . ASP A 1 191 ? 21.596 -5.344 -54.328 1.00 53.34 191 ASP A N 1
ATOM 1530 C CA . ASP A 1 191 ? 22.279 -6.302 -55.209 1.00 53.34 191 ASP A CA 1
ATOM 1531 C C . ASP A 1 191 ? 21.879 -6.111 -56.687 1.00 53.34 191 ASP A C 1
ATOM 1533 O O . ASP A 1 191 ? 22.673 -6.248 -57.611 1.00 53.34 191 ASP A O 1
ATOM 1537 N N . ASN A 1 192 ? 20.645 -5.654 -56.919 1.00 52.25 192 ASN A N 1
ATOM 1538 C CA . ASN A 1 192 ? 20.142 -5.330 -58.254 1.00 52.25 192 ASN A CA 1
ATOM 1539 C C . ASN A 1 192 ? 20.518 -3.909 -58.713 1.00 52.25 192 ASN A C 1
ATOM 1541 O O . ASN A 1 192 ? 20.460 -3.615 -59.905 1.00 52.25 192 ASN A O 1
ATOM 1545 N N . GLY A 1 193 ? 20.848 -3.006 -57.786 1.00 51.47 193 GLY A N 1
ATOM 1546 C CA . GLY A 1 193 ? 21.010 -1.580 -58.064 1.00 51.47 193 GLY A CA 1
ATOM 1547 C C . GLY A 1 193 ? 22.397 -1.190 -58.563 1.00 51.47 193 GLY A C 1
ATOM 1548 O O . GLY A 1 193 ? 22.492 -0.423 -59.513 1.00 51.47 193 GLY A O 1
ATOM 1549 N N . ARG A 1 194 ? 23.481 -1.706 -57.966 1.00 49.84 194 ARG A N 1
ATOM 1550 C CA . ARG A 1 194 ? 24.847 -1.294 -58.354 1.00 49.84 194 ARG A CA 1
ATOM 1551 C C . ARG A 1 194 ? 25.332 -1.950 -59.647 1.00 49.84 194 ARG A C 1
ATOM 1553 O O . ARG A 1 194 ? 25.853 -1.236 -60.493 1.00 49.84 194 ARG A O 1
ATOM 1560 N N . GLN A 1 195 ? 25.065 -3.242 -59.856 1.00 51.78 195 GLN A N 1
ATOM 1561 C CA . GLN A 1 195 ? 25.462 -3.940 -61.091 1.00 51.78 195 GLN A CA 1
ATOM 1562 C C . GLN A 1 195 ? 24.690 -3.468 -62.336 1.00 51.78 195 GLN A C 1
ATOM 1564 O O . GLN A 1 195 ? 25.211 -3.519 -63.447 1.00 51.78 195 GLN A O 1
ATOM 1569 N N . ARG A 1 196 ? 23.450 -2.978 -62.188 1.00 51.09 196 ARG A N 1
ATOM 1570 C CA . ARG A 1 196 ? 22.608 -2.605 -63.342 1.00 51.09 196 ARG A CA 1
ATOM 1571 C C . ARG A 1 196 ? 22.897 -1.238 -63.947 1.00 51.09 196 ARG A C 1
ATOM 1573 O O . ARG A 1 196 ? 22.473 -1.005 -65.073 1.00 51.09 196 ARG A O 1
ATOM 1580 N N . ILE A 1 197 ? 23.549 -0.322 -63.229 1.00 52.72 197 ILE A N 1
ATOM 1581 C CA . ILE A 1 197 ? 23.649 1.068 -63.706 1.00 52.72 197 ILE A CA 1
ATOM 1582 C C . ILE A 1 197 ? 24.614 1.182 -64.903 1.00 52.72 197 ILE A C 1
ATOM 1584 O O . ILE A 1 197 ? 24.414 2.063 -65.735 1.00 52.72 197 ILE A O 1
ATOM 1588 N N . ASN A 1 198 ? 25.570 0.252 -65.053 1.00 55.34 198 ASN A N 1
ATOM 1589 C CA . ASN A 1 198 ? 26.553 0.269 -66.146 1.00 55.34 198 ASN A CA 1
ATOM 1590 C C . ASN A 1 198 ? 26.637 -1.017 -66.994 1.00 55.34 198 ASN A C 1
ATOM 1592 O O . ASN A 1 198 ? 27.242 -0.972 -68.065 1.00 55.34 198 ASN A O 1
ATOM 1596 N N . ALA A 1 199 ? 26.060 -2.147 -66.567 1.00 64.44 199 ALA A N 1
ATOM 1597 C CA . ALA A 1 199 ? 26.128 -3.389 -67.342 1.00 64.44 199 ALA A CA 1
ATOM 1598 C C . ALA A 1 199 ? 25.240 -3.312 -68.598 1.00 64.44 199 ALA A C 1
ATOM 1600 O O . ALA A 1 199 ? 24.014 -3.215 -68.500 1.00 64.44 199 ALA A O 1
ATOM 1601 N N . LYS A 1 200 ? 25.850 -3.380 -69.789 1.00 71.56 200 LYS A N 1
ATOM 1602 C CA . LYS A 1 200 ? 25.128 -3.372 -71.077 1.00 71.56 200 LYS A CA 1
ATOM 1603 C C . LYS A 1 200 ? 24.403 -4.688 -71.352 1.00 71.56 200 LYS A C 1
ATOM 1605 O O . LYS A 1 200 ? 23.370 -4.684 -72.020 1.00 71.56 200 LYS A O 1
ATOM 1610 N N . HIS A 1 201 ? 24.910 -5.789 -70.798 1.00 82.81 201 HIS A N 1
ATOM 1611 C CA . HIS A 1 201 ? 24.373 -7.124 -71.012 1.00 82.81 201 HIS A CA 1
ATOM 1612 C C . HIS A 1 201 ? 24.015 -7.825 -69.694 1.00 82.81 201 HIS A C 1
ATOM 1614 O O . HIS A 1 201 ? 24.835 -7.863 -68.772 1.00 82.81 201 HIS A O 1
ATOM 1620 N N . PRO A 1 202 ? 22.814 -8.430 -69.597 1.00 81.94 202 PRO A N 1
ATOM 1621 C CA . PRO A 1 202 ? 22.270 -8.942 -68.342 1.00 81.94 202 PRO A CA 1
ATOM 1622 C C . PRO A 1 202 ? 23.100 -10.057 -67.696 1.00 81.94 202 PRO A C 1
ATOM 1624 O O . PRO A 1 202 ? 23.061 -10.178 -66.480 1.00 81.94 202 PRO A O 1
ATOM 1627 N N . LEU A 1 203 ? 23.838 -10.863 -68.468 1.00 87.00 203 LEU A N 1
ATOM 1628 C CA . LEU A 1 203 ? 24.654 -11.954 -67.914 1.00 87.00 203 LEU A CA 1
ATOM 1629 C C . LEU A 1 203 ? 26.131 -11.588 -67.739 1.00 87.00 203 LEU A C 1
ATOM 1631 O O . LEU A 1 203 ? 26.780 -12.146 -66.859 1.00 87.00 203 LEU A O 1
ATOM 1635 N N . LEU A 1 204 ? 26.659 -10.668 -68.555 1.00 88.12 204 LEU A N 1
ATOM 1636 C CA . LEU A 1 204 ? 28.095 -10.367 -68.578 1.00 88.12 204 LEU A CA 1
ATOM 1637 C C . LEU A 1 204 ? 28.510 -9.489 -67.390 1.00 88.12 204 LEU A C 1
ATOM 1639 O O . LEU A 1 204 ? 29.601 -9.664 -66.859 1.00 88.12 204 LEU A O 1
ATOM 1643 N N . GLY A 1 205 ? 27.613 -8.608 -66.938 1.00 85.50 205 GLY A N 1
ATOM 1644 C CA . GLY A 1 205 ? 27.857 -7.731 -65.795 1.00 85.50 205 GLY A CA 1
ATOM 1645 C C . GLY A 1 205 ? 28.720 -6.517 -66.140 1.00 85.50 205 GLY A C 1
ATOM 1646 O O . GLY A 1 205 ? 28.663 -6.004 -67.258 1.00 85.50 205 GLY A O 1
ATOM 1647 N N . GLU A 1 206 ? 29.464 -6.013 -65.157 1.00 84.44 206 GLU A N 1
ATOM 1648 C CA . GLU A 1 206 ? 30.267 -4.792 -65.278 1.00 84.44 206 GLU A CA 1
ATOM 1649 C C . GLU A 1 206 ? 31.727 -5.123 -65.614 1.00 84.44 206 GLU A C 1
ATOM 1651 O O . GLU A 1 206 ? 32.333 -6.011 -65.013 1.00 84.44 206 GLU A O 1
ATOM 1656 N N . ALA A 1 207 ? 32.304 -4.391 -66.571 1.00 84.12 207 ALA A N 1
ATOM 1657 C CA . ALA A 1 207 ? 33.725 -4.481 -66.880 1.00 84.12 207 ALA A CA 1
ATOM 1658 C C . ALA A 1 207 ? 34.552 -3.848 -65.749 1.00 84.12 207 ALA A C 1
ATOM 1660 O O . ALA A 1 207 ? 34.340 -2.688 -65.389 1.00 84.12 207 ALA A O 1
ATOM 1661 N N . ILE A 1 208 ? 35.528 -4.588 -65.223 1.00 85.19 208 ILE A N 1
ATOM 1662 C CA . ILE A 1 208 ? 36.405 -4.131 -64.141 1.00 85.19 208 ILE A CA 1
ATOM 1663 C C . ILE A 1 208 ? 37.860 -4.050 -64.608 1.00 85.19 208 ILE A C 1
ATOM 1665 O O . ILE A 1 208 ? 38.378 -4.926 -65.303 1.00 85.19 208 ILE A O 1
ATOM 1669 N N . THR A 1 209 ? 38.552 -2.992 -64.187 1.00 79.06 209 THR A N 1
ATOM 1670 C CA . THR A 1 209 ? 39.980 -2.803 -64.465 1.00 79.06 209 THR A CA 1
ATOM 1671 C C . THR A 1 209 ? 40.802 -3.303 -63.285 1.00 79.06 209 THR A C 1
ATOM 1673 O O . THR A 1 209 ? 40.730 -2.742 -62.191 1.00 79.06 209 THR A O 1
ATOM 1676 N N . LEU A 1 210 ? 41.626 -4.328 -63.509 1.00 80.31 210 LEU A N 1
ATOM 1677 C CA . LEU A 1 210 ? 42.568 -4.834 -62.511 1.00 80.31 210 LEU A CA 1
ATOM 1678 C C . LEU A 1 210 ? 43.974 -4.283 -62.775 1.00 80.31 210 LEU A C 1
ATOM 1680 O O . LEU A 1 210 ? 44.525 -4.430 -63.866 1.00 80.31 210 LEU A O 1
ATOM 1684 N N . ALA A 1 211 ? 44.571 -3.655 -61.761 1.00 75.44 211 ALA A N 1
ATOM 1685 C CA . ALA A 1 211 ? 45.922 -3.112 -61.858 1.00 75.44 211 ALA A CA 1
ATOM 1686 C C . ALA A 1 211 ? 46.952 -4.226 -62.136 1.00 75.44 211 ALA A C 1
ATOM 1688 O O . ALA A 1 211 ? 46.936 -5.268 -61.484 1.00 75.44 211 ALA A O 1
ATOM 1689 N N . GLY A 1 212 ? 47.863 -3.991 -63.086 1.00 77.25 212 GLY A N 1
ATOM 1690 C CA . GLY A 1 212 ? 48.929 -4.934 -63.453 1.00 77.25 212 GLY A CA 1
ATOM 1691 C C . GLY A 1 212 ? 48.567 -5.961 -64.533 1.00 77.25 212 GLY A C 1
ATOM 1692 O O . GLY A 1 212 ? 49.434 -6.739 -64.917 1.00 77.25 212 GLY A O 1
ATOM 1693 N N . ASN A 1 213 ? 47.334 -5.945 -65.056 1.00 76.44 213 ASN A N 1
ATOM 1694 C CA . ASN A 1 213 ? 46.897 -6.814 -66.152 1.00 76.44 213 ASN A CA 1
ATOM 1695 C C . ASN A 1 213 ? 46.508 -5.987 -67.388 1.00 76.44 213 ASN A C 1
ATOM 1697 O O . ASN A 1 213 ? 45.335 -5.772 -67.666 1.00 76.44 213 ASN A O 1
ATOM 1701 N N . GLU A 1 214 ? 47.504 -5.528 -68.151 1.00 73.38 214 GLU A N 1
ATOM 1702 C CA . GLU A 1 214 ? 47.286 -4.673 -69.335 1.00 73.38 214 GLU A CA 1
ATOM 1703 C C . GLU A 1 214 ? 46.780 -5.437 -70.574 1.00 73.38 214 GLU A C 1
ATOM 1705 O O . GLU A 1 214 ? 46.329 -4.830 -71.542 1.00 73.38 214 GLU A O 1
ATOM 1710 N N . HIS A 1 215 ? 46.840 -6.772 -70.560 1.00 79.75 215 HIS A N 1
ATOM 1711 C CA . HIS A 1 215 ? 46.486 -7.625 -71.703 1.00 79.75 215 HIS A CA 1
ATOM 1712 C C . HIS A 1 215 ? 45.302 -8.561 -71.430 1.00 79.75 215 HIS A C 1
ATOM 1714 O O . HIS A 1 215 ? 45.064 -9.499 -72.190 1.00 79.75 215 HIS A O 1
ATOM 1720 N N . THR A 1 216 ? 44.570 -8.356 -70.335 1.00 85.00 216 THR A N 1
ATOM 1721 C CA . THR A 1 216 ? 43.428 -9.203 -69.970 1.00 85.00 216 THR A CA 1
ATOM 1722 C C . THR A 1 216 ? 42.297 -8.343 -69.436 1.00 85.00 216 THR A C 1
ATOM 1724 O O . THR A 1 216 ? 42.492 -7.547 -68.522 1.00 85.00 216 THR A O 1
ATOM 1727 N N . SER A 1 217 ? 41.115 -8.520 -70.015 1.00 86.38 217 SER A N 1
ATOM 1728 C CA . SER A 1 217 ? 39.891 -7.835 -69.608 1.00 86.38 217 SER A CA 1
ATOM 1729 C C . SER A 1 217 ? 39.080 -8.722 -68.673 1.00 86.38 217 SER A C 1
ATOM 1731 O O . SER A 1 217 ? 39.054 -9.944 -68.836 1.00 86.38 217 SER A O 1
ATOM 1733 N N . PHE A 1 218 ? 38.435 -8.101 -67.691 1.00 87.75 218 PHE A N 1
ATOM 1734 C CA . PHE A 1 218 ? 37.687 -8.787 -66.648 1.00 87.75 218 PHE A CA 1
ATOM 1735 C C . PHE A 1 218 ? 36.281 -8.210 -66.562 1.00 87.75 218 PHE A C 1
ATOM 1737 O O . PHE A 1 218 ? 36.094 -6.999 -66.673 1.00 87.75 218 PHE A O 1
ATOM 1744 N N . TRP A 1 219 ? 35.316 -9.087 -66.312 1.00 90.25 219 TRP A N 1
ATOM 1745 C CA . TRP A 1 219 ? 33.937 -8.720 -66.026 1.00 90.25 219 TRP A CA 1
ATOM 1746 C C . TRP A 1 219 ? 33.493 -9.407 -64.742 1.00 90.25 219 TRP A C 1
ATOM 1748 O O . TRP A 1 219 ? 33.876 -10.552 -64.480 1.00 90.25 219 TRP A O 1
ATOM 1758 N N . GLU A 1 220 ? 32.697 -8.699 -63.950 1.00 86.69 220 GLU A N 1
ATOM 1759 C CA . GLU A 1 220 ? 32.086 -9.207 -62.729 1.00 86.69 220 GLU A CA 1
ATOM 1760 C C . GLU A 1 220 ? 30.562 -9.189 -62.863 1.00 86.69 220 GLU A C 1
ATOM 1762 O O . GLU A 1 220 ? 29.956 -8.177 -63.220 1.00 86.69 220 GLU A O 1
ATOM 1767 N N . SER A 1 221 ? 29.939 -10.328 -62.561 1.00 84.38 221 SER A N 1
ATOM 1768 C CA . SER A 1 221 ? 28.494 -10.520 -62.638 1.00 84.38 221 SER A CA 1
ATOM 1769 C C . SER A 1 221 ? 28.033 -11.436 -61.517 1.00 84.38 221 SER A C 1
ATOM 1771 O O . SER A 1 221 ? 28.690 -12.436 -61.211 1.00 84.38 221 SER A O 1
ATOM 1773 N N . GLN A 1 222 ? 26.885 -11.115 -60.924 1.00 84.00 222 GLN A N 1
ATOM 1774 C CA . GLN A 1 222 ? 26.198 -12.013 -60.012 1.00 84.00 222 GLN A CA 1
ATOM 1775 C C . GLN A 1 222 ? 25.007 -12.643 -60.728 1.00 84.00 222 GLN A C 1
ATOM 1777 O O . GLN A 1 222 ? 24.124 -11.964 -61.241 1.00 84.00 222 GLN A O 1
ATOM 1782 N N . ILE A 1 223 ? 24.987 -13.974 -60.769 1.00 84.56 223 ILE A N 1
ATOM 1783 C CA . ILE A 1 223 ? 23.920 -14.741 -61.409 1.00 84.56 223 ILE A CA 1
ATOM 1784 C C . ILE A 1 223 ? 23.197 -15.525 -60.319 1.00 84.56 223 ILE A C 1
ATOM 1786 O O . ILE A 1 223 ? 23.762 -16.428 -59.706 1.00 84.56 223 ILE A O 1
ATOM 1790 N N . SER A 1 224 ? 21.934 -15.180 -60.079 1.00 85.88 224 SER A N 1
ATOM 1791 C CA . SER A 1 224 ? 21.087 -15.841 -59.085 1.00 85.88 224 SER A CA 1
ATOM 1792 C C . SER A 1 224 ? 19.716 -16.191 -59.661 1.00 85.88 224 SER A C 1
ATOM 1794 O O . SER A 1 224 ? 19.226 -15.542 -60.586 1.00 85.88 224 SER A O 1
ATOM 1796 N N . ILE A 1 225 ? 19.053 -17.197 -59.086 1.00 86.31 225 ILE A N 1
ATOM 1797 C CA . ILE A 1 225 ? 17.671 -17.560 -59.451 1.00 86.31 225 ILE A CA 1
ATOM 1798 C C . ILE A 1 225 ? 16.645 -16.512 -58.995 1.00 86.31 225 ILE A C 1
ATOM 1800 O O . ILE A 1 225 ? 15.510 -16.516 -59.467 1.00 86.31 225 ILE A O 1
ATOM 1804 N N . GLN A 1 226 ? 17.022 -15.638 -58.061 1.00 82.00 226 GLN A N 1
ATOM 1805 C CA . GLN A 1 226 ? 16.223 -14.495 -57.631 1.00 82.00 226 GLN A CA 1
ATOM 1806 C C . GLN A 1 226 ? 16.207 -13.419 -58.724 1.00 82.00 226 GLN A C 1
ATOM 1808 O O . GLN A 1 226 ? 15.156 -12.852 -59.010 1.00 82.00 226 GLN A O 1
ATOM 1813 N N . GLN A 1 227 ? 17.354 -13.185 -59.366 1.00 77.69 227 GLN A N 1
ATOM 1814 C CA . GLN A 1 227 ? 17.516 -12.195 -60.432 1.00 77.69 227 GLN A CA 1
ATOM 1815 C C . GLN A 1 227 ? 17.096 -12.726 -61.811 1.00 77.69 227 GLN A C 1
ATOM 1817 O O . GLN A 1 227 ? 16.482 -11.997 -62.590 1.00 77.69 227 GLN A O 1
ATOM 1822 N N . PHE A 1 228 ? 17.366 -14.003 -62.098 1.00 85.69 228 PHE A N 1
ATOM 1823 C CA . PHE A 1 228 ? 17.024 -14.676 -63.354 1.00 85.69 228 PHE A CA 1
ATOM 1824 C C . PHE A 1 228 ? 16.196 -15.944 -63.088 1.00 85.69 228 PHE A C 1
ATOM 1826 O O . PHE A 1 228 ? 16.721 -17.059 -63.153 1.00 85.69 228 PHE A O 1
ATOM 1833 N N . PRO A 1 229 ? 14.884 -15.813 -62.801 1.00 87.81 229 PRO A N 1
ATOM 1834 C CA . PRO A 1 229 ? 14.042 -16.950 -62.421 1.00 87.81 229 PRO A CA 1
ATOM 1835 C C . PRO A 1 229 ? 13.980 -18.075 -63.457 1.00 87.81 229 PRO A C 1
ATOM 1837 O O . PRO A 1 229 ? 13.811 -19.229 -63.074 1.00 87.81 229 PRO A O 1
ATOM 1840 N N . TYR A 1 230 ? 14.167 -17.759 -64.743 1.00 87.31 230 TYR A N 1
ATOM 1841 C CA . TYR A 1 230 ? 14.187 -18.737 -65.836 1.00 87.31 230 TYR A CA 1
ATOM 1842 C C . TYR A 1 230 ? 15.359 -19.726 -65.748 1.00 87.31 230 TYR A C 1
ATOM 1844 O O . TYR A 1 230 ? 15.295 -20.804 -66.329 1.00 87.31 230 TYR A O 1
ATOM 1852 N N . LEU A 1 231 ? 16.425 -19.417 -64.995 1.00 90.12 231 LEU A N 1
ATOM 1853 C CA . LEU A 1 231 ? 17.521 -20.367 -64.777 1.00 90.12 231 LEU A CA 1
ATOM 1854 C C . LEU A 1 231 ? 17.059 -21.619 -64.023 1.00 90.12 231 LEU A C 1
ATOM 1856 O O . LEU A 1 231 ? 17.684 -22.665 -64.165 1.00 90.12 231 LEU A O 1
ATOM 1860 N N . LYS A 1 232 ? 15.943 -21.545 -63.281 1.00 92.69 232 LYS A N 1
ATOM 1861 C CA . LYS A 1 232 ? 15.337 -22.708 -62.614 1.00 92.69 232 LYS A CA 1
ATOM 1862 C C . LYS A 1 232 ? 14.958 -23.827 -63.586 1.00 92.69 232 LYS A C 1
ATOM 1864 O O . LYS A 1 232 ? 14.891 -24.976 -63.154 1.00 92.69 232 LYS A O 1
ATOM 1869 N N . ASP A 1 233 ? 14.738 -23.509 -64.860 1.00 93.19 233 ASP A N 1
ATOM 1870 C CA . ASP A 1 233 ? 14.311 -24.475 -65.873 1.00 93.19 233 ASP A CA 1
ATOM 1871 C C . ASP A 1 233 ? 15.480 -25.315 -66.418 1.00 93.19 233 ASP A C 1
ATOM 1873 O O . ASP A 1 233 ? 15.258 -26.363 -67.025 1.00 93.19 233 ASP A O 1
ATOM 1877 N N . HIS A 1 234 ? 16.734 -24.903 -66.183 1.00 93.38 234 HIS A N 1
ATOM 1878 C CA . HIS A 1 234 ? 17.919 -25.656 -66.592 1.00 93.38 234 HIS A CA 1
ATOM 1879 C C . HIS A 1 234 ? 18.526 -26.418 -65.407 1.00 93.38 234 HIS A C 1
ATOM 1881 O O . HIS A 1 234 ? 19.314 -25.886 -64.618 1.00 93.38 234 HIS A O 1
ATOM 1887 N N . GLN A 1 235 ? 18.155 -27.694 -65.295 1.00 94.25 235 GLN A N 1
ATOM 1888 C CA . GLN A 1 235 ? 18.588 -28.579 -64.216 1.00 94.25 235 GLN A CA 1
ATOM 1889 C C . GLN A 1 235 ? 19.349 -29.790 -64.750 1.00 94.25 235 GLN A C 1
ATOM 1891 O O . GLN A 1 235 ? 18.968 -30.398 -65.750 1.00 94.25 235 GLN A O 1
ATOM 1896 N N . VAL A 1 236 ? 20.409 -30.168 -64.039 1.00 93.19 236 VAL A N 1
ATOM 1897 C CA . VAL A 1 236 ? 21.167 -31.402 -64.269 1.00 93.19 236 VAL A CA 1
ATOM 1898 C C . VAL A 1 236 ? 21.206 -32.154 -62.944 1.00 93.19 236 VAL A C 1
ATOM 1900 O O . VAL A 1 236 ? 21.730 -31.630 -61.964 1.00 93.19 236 VAL A O 1
ATOM 1903 N N . ASN A 1 237 ? 20.636 -33.363 -62.900 1.00 91.31 237 ASN A N 1
ATOM 1904 C CA . ASN A 1 237 ? 20.486 -34.158 -61.671 1.00 91.31 237 ASN A CA 1
ATOM 1905 C C . ASN A 1 237 ? 19.845 -33.352 -60.517 1.00 91.31 237 ASN A C 1
ATOM 1907 O O . ASN A 1 237 ? 20.428 -33.237 -59.440 1.00 91.31 237 ASN A O 1
ATOM 1911 N N . ASP A 1 238 ? 18.688 -32.731 -60.783 1.00 90.56 238 ASP A N 1
ATOM 1912 C CA . ASP A 1 238 ? 17.900 -31.918 -59.832 1.00 90.56 238 ASP A CA 1
ATOM 1913 C C . ASP A 1 238 ? 18.638 -30.713 -59.215 1.00 90.56 238 ASP A C 1
ATOM 1915 O O . ASP A 1 238 ? 18.177 -30.096 -58.255 1.00 90.56 238 ASP A O 1
ATOM 1919 N N . THR A 1 239 ? 19.787 -30.338 -59.782 1.00 92.25 239 THR A N 1
ATOM 1920 C CA . THR A 1 239 ? 20.548 -29.151 -59.389 1.00 92.25 239 THR A CA 1
ATOM 1921 C C . THR A 1 239 ? 20.431 -28.100 -60.484 1.00 92.25 239 THR A C 1
ATOM 1923 O O . THR A 1 239 ? 20.675 -28.390 -61.656 1.00 92.25 239 THR A O 1
ATOM 1926 N N . VAL A 1 240 ? 20.072 -26.868 -60.114 1.00 93.94 240 VAL A N 1
ATOM 1927 C CA . VAL A 1 240 ? 20.093 -25.726 -61.039 1.00 93.94 240 VAL A CA 1
ATOM 1928 C C . VAL A 1 240 ? 21.546 -25.409 -61.385 1.00 93.94 240 VAL A C 1
ATOM 1930 O O . VAL A 1 240 ? 22.341 -25.085 -60.504 1.00 93.94 240 VAL A O 1
ATOM 1933 N N . VAL A 1 241 ? 21.892 -25.504 -62.667 1.00 92.62 241 VAL A N 1
ATOM 1934 C CA . VAL A 1 241 ? 23.243 -25.229 -63.181 1.00 92.62 241 VAL A CA 1
ATOM 1935 C C . VAL A 1 241 ? 23.135 -24.172 -64.269 1.00 92.62 241 VAL A C 1
ATOM 1937 O O . VAL A 1 241 ? 22.201 -24.204 -65.067 1.00 92.62 241 VAL A O 1
ATOM 1940 N N . VAL A 1 242 ? 24.090 -23.244 -64.339 1.00 90.88 242 VAL A N 1
ATOM 1941 C CA . VAL A 1 242 ? 24.138 -22.259 -65.428 1.00 90.88 242 VAL A CA 1
ATOM 1942 C C . VAL A 1 242 ? 24.285 -22.995 -66.772 1.00 90.88 242 VAL A C 1
ATOM 1944 O O . VAL A 1 242 ? 25.211 -23.798 -66.920 1.00 90.88 242 VAL A O 1
ATOM 1947 N N . PRO A 1 243 ? 23.395 -22.764 -67.757 1.00 92.75 243 PRO A N 1
ATOM 1948 C CA . PRO A 1 243 ? 23.495 -23.407 -69.062 1.00 92.75 243 PRO A CA 1
ATOM 1949 C C . PRO A 1 243 ? 24.841 -23.140 -69.735 1.00 92.75 243 PRO A C 1
ATOM 1951 O O . PRO A 1 243 ? 25.312 -22.006 -69.749 1.00 92.75 243 PRO A O 1
ATOM 1954 N N . GLY A 1 244 ? 25.417 -24.149 -70.397 1.00 92.38 244 GLY A N 1
ATOM 1955 C CA . GLY A 1 244 ? 26.655 -23.982 -71.173 1.00 92.38 244 GLY A CA 1
ATOM 1956 C C . GLY A 1 244 ? 26.573 -22.839 -72.198 1.00 92.38 244 GLY A C 1
ATOM 1957 O O . GLY A 1 244 ? 27.531 -22.095 -72.388 1.00 92.38 244 GLY A O 1
ATOM 1958 N N . VAL A 1 245 ? 25.393 -22.647 -72.799 1.00 93.25 245 VAL A N 1
ATOM 1959 C CA . VAL A 1 245 ? 25.123 -21.568 -73.762 1.00 93.25 245 VAL A CA 1
ATOM 1960 C C . VAL A 1 245 ? 25.189 -20.169 -73.139 1.00 93.25 245 VAL A C 1
ATOM 1962 O O . VAL A 1 245 ? 25.542 -19.224 -73.834 1.00 93.25 245 VAL A O 1
ATOM 1965 N N . ALA A 1 246 ? 24.940 -20.024 -71.833 1.00 91.25 246 ALA A N 1
ATOM 1966 C CA . ALA A 1 246 ? 25.074 -18.736 -71.156 1.00 91.25 246 ALA A CA 1
ATOM 1967 C C . ALA A 1 246 ? 26.534 -18.257 -71.158 1.00 91.25 246 ALA A C 1
ATOM 1969 O O . ALA A 1 246 ? 26.790 -17.072 -71.345 1.00 91.25 246 ALA A O 1
ATOM 1970 N N . TYR A 1 247 ? 27.501 -19.172 -71.020 1.00 91.94 247 TYR A N 1
ATOM 1971 C CA . TYR A 1 247 ? 28.922 -18.832 -71.149 1.00 91.94 247 TYR A CA 1
ATOM 1972 C C . TYR A 1 247 ? 29.291 -18.418 -72.570 1.00 91.94 247 TYR A C 1
ATOM 1974 O O . TYR A 1 247 ? 30.072 -17.489 -72.743 1.00 91.94 247 TYR A O 1
ATOM 1982 N N . VAL A 1 248 ? 28.713 -19.068 -73.583 1.00 94.38 248 VAL A N 1
ATOM 1983 C CA . VAL A 1 248 ? 28.924 -18.681 -74.985 1.00 94.38 248 VAL A CA 1
ATOM 1984 C C . VAL A 1 248 ? 28.397 -17.269 -75.236 1.00 94.38 248 VAL A C 1
ATOM 1986 O O . VAL A 1 248 ? 29.115 -16.462 -75.816 1.00 94.38 248 VAL A O 1
ATOM 1989 N N . GLU A 1 249 ? 27.201 -16.950 -74.740 1.00 91.88 249 GLU A N 1
ATOM 1990 C CA . GLU A 1 249 ? 26.619 -15.606 -74.834 1.00 91.88 249 GLU A CA 1
ATOM 1991 C C . GLU A 1 249 ? 27.497 -14.553 -74.144 1.00 91.88 249 GLU A C 1
ATOM 1993 O O . GLU A 1 249 ? 27.824 -13.530 -74.738 1.00 91.88 249 GLU A O 1
ATOM 1998 N N . MET A 1 250 ? 27.959 -14.832 -72.918 1.00 92.44 250 MET A N 1
ATOM 1999 C CA . MET A 1 250 ? 28.874 -13.940 -72.195 1.00 92.44 250 MET A CA 1
ATOM 2000 C C . MET A 1 250 ? 30.182 -13.706 -72.967 1.00 92.44 250 MET A C 1
ATOM 2002 O O . MET A 1 250 ? 30.660 -12.578 -73.026 1.00 92.44 250 MET A O 1
ATOM 2006 N N . ILE A 1 251 ? 30.751 -14.741 -73.593 1.00 92.50 251 ILE A N 1
ATOM 2007 C CA . ILE A 1 251 ? 31.971 -14.616 -74.407 1.00 92.50 251 ILE A CA 1
ATOM 2008 C C . ILE A 1 251 ? 31.720 -13.776 -75.664 1.00 92.50 251 ILE A C 1
ATOM 2010 O O . ILE A 1 251 ? 32.562 -12.950 -76.018 1.00 92.50 251 ILE A O 1
ATOM 2014 N N . LEU A 1 252 ? 30.592 -13.988 -76.346 1.00 92.38 252 LEU A N 1
ATOM 2015 C CA . LEU A 1 252 ? 30.233 -13.231 -77.546 1.00 92.38 252 LEU A CA 1
ATOM 2016 C C . LEU A 1 252 ? 30.058 -11.750 -77.230 1.00 92.38 252 LEU A C 1
ATOM 2018 O O . LEU A 1 252 ? 30.592 -10.912 -77.954 1.00 92.38 252 LEU A O 1
ATOM 2022 N N . GLU A 1 253 ? 29.379 -11.437 -76.131 1.00 91.69 253 GLU A N 1
ATOM 2023 C CA . GLU A 1 253 ? 29.197 -10.055 -75.711 1.00 91.69 253 GLU A CA 1
ATOM 2024 C C . GLU A 1 253 ? 30.513 -9.421 -75.247 1.00 91.69 253 GLU A C 1
ATOM 2026 O O . GLU A 1 253 ? 30.823 -8.302 -75.643 1.00 91.69 253 GLU A O 1
ATOM 2031 N N . ALA A 1 254 ? 31.347 -10.138 -74.487 1.00 90.44 254 ALA A N 1
ATOM 2032 C CA . ALA A 1 254 ? 32.666 -9.640 -74.095 1.00 90.44 254 ALA A CA 1
ATOM 2033 C C . ALA A 1 254 ? 33.538 -9.336 -75.324 1.00 90.44 254 ALA A C 1
ATOM 2035 O O . ALA A 1 254 ? 34.212 -8.307 -75.389 1.00 90.44 254 ALA A O 1
ATOM 2036 N N . ALA A 1 255 ? 33.494 -10.204 -76.340 1.00 89.44 255 ALA A N 1
ATOM 2037 C CA . ALA A 1 255 ? 34.162 -9.960 -77.611 1.00 89.44 255 ALA A CA 1
ATOM 2038 C C . ALA A 1 255 ? 33.554 -8.756 -78.346 1.00 89.44 255 ALA A C 1
ATOM 2040 O O . ALA A 1 255 ? 34.296 -7.945 -78.900 1.00 89.44 255 ALA A O 1
ATOM 2041 N N . ALA A 1 256 ? 32.229 -8.600 -78.331 1.00 87.44 256 ALA A N 1
ATOM 2042 C CA . ALA A 1 256 ? 31.585 -7.423 -78.890 1.00 87.44 256 ALA A CA 1
ATOM 2043 C C . ALA A 1 256 ? 32.078 -6.152 -78.182 1.00 87.44 256 ALA A C 1
ATOM 2045 O O . ALA A 1 256 ? 32.574 -5.258 -78.862 1.00 87.44 256 ALA A O 1
ATOM 2046 N N . GLU A 1 257 ? 32.055 -6.074 -76.851 1.00 86.44 257 GLU A N 1
ATOM 2047 C CA . GLU A 1 257 ? 32.527 -4.896 -76.108 1.00 86.44 257 GLU A CA 1
ATOM 2048 C C . GLU A 1 257 ? 33.998 -4.551 -76.392 1.00 86.44 257 GLU A C 1
ATOM 2050 O O . GLU A 1 257 ? 34.333 -3.374 -76.537 1.00 86.44 257 GLU A O 1
ATOM 2055 N N . LEU A 1 258 ? 34.868 -5.558 -76.530 1.00 85.06 258 LEU A N 1
ATOM 2056 C CA . LEU A 1 258 ? 36.287 -5.345 -76.828 1.00 85.06 258 LEU A CA 1
ATOM 2057 C C . LEU A 1 258 ? 36.559 -4.937 -78.278 1.00 85.06 258 LEU A C 1
ATOM 2059 O O . LEU A 1 258 ? 37.453 -4.127 -78.528 1.00 85.06 258 LEU A O 1
ATOM 2063 N N . TYR A 1 259 ? 35.826 -5.505 -79.237 1.00 81.50 259 TYR A N 1
ATOM 2064 C CA . TYR A 1 259 ? 36.175 -5.415 -80.658 1.00 81.50 259 TYR A CA 1
ATOM 2065 C C . TYR A 1 259 ? 35.201 -4.571 -81.500 1.00 81.50 259 TYR A C 1
ATOM 2067 O O . TYR A 1 259 ? 35.526 -4.245 -82.640 1.00 81.50 259 TYR A O 1
ATOM 2075 N N . THR A 1 260 ? 34.045 -4.141 -80.975 1.00 64.75 260 THR A N 1
ATOM 2076 C CA . THR A 1 260 ? 33.096 -3.263 -81.705 1.00 64.75 260 THR A CA 1
ATOM 2077 C C . THR A 1 260 ? 33.360 -1.760 -81.544 1.00 64.75 260 THR A C 1
ATOM 2079 O O . THR A 1 260 ? 32.650 -0.947 -82.138 1.00 64.75 260 THR A O 1
ATOM 2082 N N . HIS A 1 261 ? 34.398 -1.344 -80.809 1.00 55.25 261 HIS A N 1
ATOM 2083 C CA . HIS A 1 261 ? 34.810 0.068 -80.687 1.00 55.25 261 HIS A CA 1
ATOM 2084 C C . HIS A 1 261 ? 36.183 0.385 -81.313 1.00 55.25 261 HIS A C 1
ATOM 2086 O O . HIS A 1 261 ? 36.834 1.352 -80.921 1.00 55.25 261 HIS A O 1
ATOM 2092 N N . GLY A 1 262 ? 36.611 -0.368 -82.335 1.00 42.00 262 GLY A N 1
ATOM 2093 C CA . GLY A 1 262 ? 37.882 -0.117 -83.024 1.00 42.00 262 GLY A CA 1
ATOM 2094 C C . GLY A 1 262 ? 37.882 -0.415 -84.523 1.00 42.00 262 GLY A C 1
ATOM 2095 O O . GLY A 1 262 ? 38.446 -1.424 -84.923 1.00 42.00 262 GLY A O 1
ATOM 2096 N N . VAL A 1 263 ? 37.311 0.487 -85.331 1.00 34.25 263 VAL A N 1
ATOM 2097 C CA . VAL A 1 263 ? 37.826 0.872 -86.669 1.00 34.25 263 VAL A CA 1
ATOM 2098 C C . VAL A 1 263 ? 37.483 2.365 -86.839 1.00 34.25 263 VAL A C 1
ATOM 2100 O O . VAL A 1 263 ? 36.310 2.727 -86.713 1.00 34.25 263 VAL A O 1
ATOM 2103 N N . PRO A 1 264 ? 38.473 3.262 -86.978 1.0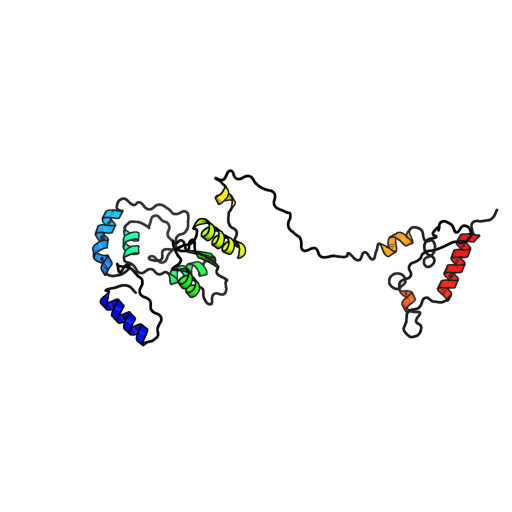0 39.22 264 PRO A N 1
ATOM 2104 C CA . PRO A 1 264 ? 39.092 3.507 -88.284 1.00 39.22 264 PRO A CA 1
ATOM 2105 C C . PRO A 1 264 ? 40.439 2.812 -88.481 1.00 39.22 264 PRO A C 1
ATOM 2107 O O . PRO A 1 264 ? 41.257 2.811 -87.537 1.00 39.22 264 PRO A O 1
#

Foldseek 3Di:
DFDDPVVVVVVVVVCVVVVHDDDDDPDPDRWQAPVCVVVLVVQLVVQVPPAWDADPDWDQAQQVRGTDRTRVCGSNVVSSVRHHDRNPLSSLVVCVVVVQQEAEAEDQADPCQVVSVVSCPPPPDHHHYFYQHHPPDDNVVRNVVRVVVVVVVPDDDPVCVVCVVPPDDDDDDDPDPDPDDDDDPPPPVVLVPPQPPADPDQLLTDWDDDPPCPPDTDTDDDDDCVSVVCLCVDDDPNDRDDDPVSVVVNVVVVCCVVPVPDDD

Sequence (264 aa):
MAGDQQSVTDVIALLEKQELFCRQVKVDVASHSQQMDPLKEPLREALQAVKPNTITTPIFSTVRMKFMEGEEMDKNYWVDNLRGTVQFSYAIQQLIDTEHTVFIEVSAHPVLTNAINECTQGQKTEVVIAPSLLRDKPEHATLFKNLADVYAAGFDIPWEKYYQTSHAPHIALPSYPFQRERYEIEDHSADNGRQRINAKHPLLGEAITLAGNEHTSFWESQISIQQFPYLKDHQVNDTVVVPGVAYVEMILEAAAELYTHGVP